Protein 8CI3 (pdb70)

Solvent-accessible surface area: 15047 Å² total; per-residue (Å²): 179,14,4,94,120,28,64,114,20,73,2,0,90,30,110,56,141,86,93,120,63,16,56,58,58,52,99,10,49,9,71,30,31,73,4,20,59,52,74,63,115,83,94,118,11,22,0,59,0,64,130,110,63,64,42,26,112,34,149,70,3,7,103,72,44,144,3,77,120,43,85,86,18,115,56,11,80,14,67,71,68,77,67,38,8,10,12,16,11,17,0,58,8,57,32,76,152,34,61,136,34,102,57,34,78,53,1,20,2,15,38,70,74,64,113,20,14,75,34,33,29,126,76,4,66,13,76,148,152,178,14,4,91,116,21,65,226,32,118,2,0,92,23,114,55,142,87,88,131,62,18,54,60,59,62,106,10,50,8,70,30,78,119,3,27,53,55,70,67,110,83,92,120,14,21,1,50,0,69,131,106,68,65,44,26,114,34,154,70,3,8,54,90,43,60,0,64,26,38,84,69,18,113,56,12,16,12,13,15,46,80,1,14,4,11,56,64,13,50,0,57,8,22,17,65,154,28,64,104,53,99,56,54,82,50,1,96,2,80,52,75,71,65,110,20,20,75,26,48,54,130,78,5,67,13,66,136,148

Secondary structure (DSSP, 8-state):
--B-PPPP-SSEEESSPPPS-B-TT-EEEEEEPTTEEESSTT--EEEEB-TTS-B------EEE-BPPP-PPPTTEEEE-TTSS-BTT-EEEEEE-TTEEEES-SEEEEEE-SSS-EEESS---EEEE-/--B--PPP-SSEEESSPPPS-B-TT-EEEEEEPTTEEESSTT---EEEB-TTSSB------EEE-BPPP-PPPTTEEEE-TTSS-BTT-EEEEEE-TTEEEES-SEEEEEE-SSS-EEESSPPPEEEE-

Organism: Bos taurus (NCBI:txid9913)

InterPro domains:
  IPR000436 Sushi/SCR/CCP domain [PF00084] (43-102)
  IPR000436 Sushi/SCR/CCP domain [PF00084] (107-166)
  IPR000436 Sushi/SCR/CCP domain [PF00084] (171-232)
  IPR000436 Sushi/SCR/CCP domain [PF00084] (237-292)
  IPR000436 Sushi/SCR/CCP domain [PS50923] (41-104)
  IPR000436 Sushi/SCR/CCP domain [PS50923] (105-168)
  IPR000436 Sushi/SCR/CCP domain [PS50923] (169-234)
  IPR000436 Sushi/SCR/CCP domain [PS50923] (235-294)
  IPR000436 Sushi/SCR/CCP domain [SM00032] (43-102)
  IPR000436 Sushi/SCR/CCP domain [SM00032] (107-166)
  IPR000436 Sushi/SCR/CCP domain [SM00032] (171-232)
  IPR000436 Sushi/SCR/CCP domain [SM00032] (237-292)
  IPR000436 Sushi/SCR/CCP domain [cd00033] (43-103)
  IPR000436 Sushi/SCR/CCP domain [cd00033] (107-167)
  IPR000436 Sushi/SCR/CCP domain [cd00033] (171-233)
  IPR000436 Sushi/SCR/CCP domain [cd00033] (240-293)
  IPR017341 Membrane cofactor protein CD46 [PIRSF037971] (9-360)
  IPR035976 Sushi/SCR/CCP superfamily [SSF57535] (43-116)
  IPR035976 Sushi/SCR/CCP superfamily [SSF57535] (106-180)
  IPR035976 Sushi/SCR/CCP superfamily [SSF57535] (169-233)

Nearest PDB structures (foldseek):
  8ci3-assembly1_B  TM=1.005E+00  e=1.476E-23  Bos taurus
  8cjv-assembly1_A  TM=9.986E-01  e=6.284E-21  Bos taurus
  8cjv-assembly2_B  TM=9.914E-01  e=7.330E-21  Bos taurus
  3o8e-assembly1_B  TM=8.936E-01  e=9.567E-11  Homo sapiens
  3l89-assembly2_P  TM=7.159E-01  e=9.509E-12  Homo sapiens

Foldseek 3Di:
DAEADDDDDDFKDFPDDDDGGDHAFDKTWIDGDFQKAFPDPPDTFMWGTHPVRDIDDTDDGIGGDFEDDDAAAVQWGKAQPVPGRTAAGKIAIDGHPQWDWAFDGIWHFGRDDSPDTYIRTDGTHTHGD/DAEADDDDDDFKDFPDDDDGGDHAADKTWIDGDQQKDFPDPPDTFIWGGHPVRDIDDTDDTIDGDFEDDDAQAVQWGKAQPVPGRTAFGKIAIDGHPQWDWAFDGMWHFHRDDSPDTYTPTDGTHIHGD

B-factor: mean 79.12, std 35.64, range [36.41, 194.56]

Sequence (258 aa):
TGCDDPPRFVSMKPQGTLKPSYSPGEQIVYECRLGFQPVTPGQVLALVCQDNNTWSSLQEGCKKRRCPTLADPTNGQVILVNGSTAFGSEVHYVCNNGYYLLGTNISYCEVSSGTGVNWSDNPPTCEKITGCDDPPRFVSMKPQGTLKPSYSPGEQIVYECRLGFQPVTPGQVLALVCQDNNTWSSLQEGCKKRRCPTLADPTNGQVILVNGSTAFGSEVHYVCNNGYYLLGTNISYCEVSSGTGVNWSDNPPTCEKI

Structure (mmCIF, N/CA/C/O backbone):
data_8CI3
#
_entry.id   8CI3
#
_cell.length_a   91.090
_cell.length_b   91.090
_cell.length_c   121.123
_cell.angle_alpha   90.000
_cell.angle_beta   90.000
_cell.angle_gamma   90.000
#
_symmetry.space_group_name_H-M   'P 41 21 2'
#
loop_
_entity.id
_entity.type
_entity.pdbx_description
1 polymer 'Membrane cofactor protein'
2 branched 2-acetamido-2-deoxy-beta-D-glucopyranose-(1-4)-2-acetamido-2-deoxy-beta-D-glucopyranose
3 branched beta-D-mannopyranose-(1-4)-2-acetamido-2-deoxy-beta-D-glucopyranose-(1-4)-2-acetamido-2-deoxy-beta-D-glucopyranose
4 non-polymer 'CHLORIDE ION'
5 non-polymer 2-acetamido-2-deoxy-beta-D-glucopyranose
6 water water
#
loop_
_atom_site.group_PDB
_atom_site.id
_atom_site.type_symbol
_atom_site.label_atom_id
_atom_site.label_alt_id
_atom_site.label_comp_id
_atom_site.label_asym_id
_atom_site.label_entity_id
_atom_site.label_seq_id
_atom_site.pdbx_PDB_ins_code
_atom_site.Cartn_x
_atom_site.Cartn_y
_atom_site.Cartn_z
_atom_site.occupancy
_atom_site.B_iso_or_equiv
_atom_site.auth_seq_id
_atom_site.auth_comp_id
_atom_site.auth_asym_id
_atom_site.auth_atom_id
_atom_site.pdbx_PDB_model_num
ATOM 1 N N . THR A 1 2 ? 82.13434 18.08562 -9.99066 1.000 102.21126 41 THR A N 1
ATOM 2 C CA . THR A 1 2 ? 81.29302 17.05879 -10.59888 1.000 103.34960 41 THR A CA 1
ATOM 3 C C . THR A 1 2 ? 79.91514 16.92951 -9.90113 1.000 99.87802 41 THR A C 1
ATOM 4 O O . THR A 1 2 ? 78.89462 16.83773 -10.58881 1.000 96.89537 41 THR A O 1
ATOM 8 N N . GLY A 1 3 ? 79.87549 16.92064 -8.56847 1.000 101.49718 42 GLY A N 1
ATOM 9 C CA . GLY A 1 3 ? 78.61584 17.00733 -7.83520 1.000 97.74398 42 GLY A CA 1
ATOM 10 C C . GLY A 1 3 ? 78.11520 15.70185 -7.23095 1.000 102.17567 42 GLY A C 1
ATOM 11 O O . GLY A 1 3 ? 78.86042 14.74308 -7.01064 1.000 105.01593 42 GLY A O 1
ATOM 12 N N . CYS A 1 4 ? 76.80477 15.69026 -6.93371 1.000 101.88522 43 CYS A N 1
ATOM 13 C CA . CYS A 1 4 ? 76.08741 14.55622 -6.34623 1.000 103.65220 43 CYS A CA 1
ATOM 14 C C . CYS A 1 4 ? 75.03836 14.03841 -7.32228 1.000 109.88751 43 CYS A C 1
ATOM 15 O O . CYS A 1 4 ? 74.32298 14.82556 -7.95220 1.000 103.74054 43 CYS A O 1
ATOM 18 N N . ASP A 1 5 ? 74.90931 12.70910 -7.40604 1.000 136.32116 44 ASP A N 1
ATOM 19 C CA . ASP A 1 5 ? 74.04885 12.09015 -8.40342 1.000 139.85839 44 ASP A CA 1
ATOM 20 C C . ASP A 1 5 ? 72.75599 11.64136 -7.74750 1.000 135.91785 44 ASP A C 1
ATOM 21 O O . ASP A 1 5 ? 71.80078 12.43640 -7.65316 1.000 135.13844 44 ASP A O 1
ATOM 26 N N . ASP A 1 6 ? 72.64881 10.40587 -7.29687 1.000 121.67795 45 ASP A N 1
ATOM 27 C CA . ASP A 1 6 ? 71.31224 9.95041 -6.93461 1.000 117.33457 45 ASP A CA 1
ATOM 28 C C . ASP A 1 6 ? 71.08270 10.07072 -5.43875 1.000 108.57528 45 ASP A C 1
ATOM 29 O O . ASP A 1 6 ? 71.88189 9.55075 -4.64601 1.000 104.33433 45 ASP A O 1
ATOM 34 N N . PRO A 1 7 ? 69.99793 10.71929 -5.02643 1.000 102.66970 46 PRO A N 1
ATOM 35 C CA . PRO A 1 7 ? 69.70923 10.86642 -3.59768 1.000 95.10651 46 PRO A CA 1
ATOM 36 C C . PRO A 1 7 ? 69.21984 9.55658 -3.00943 1.000 89.59700 46 PRO A C 1
ATOM 37 O O . PRO A 1 7 ? 68.49999 8.79469 -3.67616 1.000 86.33441 46 PRO A O 1
ATOM 41 N N . PRO A 1 8 ? 69.57609 9.26096 -1.75826 1.000 89.09701 47 PRO A N 1
ATOM 42 C CA . PRO A 1 8 ? 69.07385 8.03289 -1.13076 1.000 85.25728 47 PRO A CA 1
ATOM 43 C C . PRO A 1 8 ? 67.56501 8.07759 -0.97119 1.000 82.59148 47 PRO A C 1
ATOM 44 O O . PRO A 1 8 ? 66.96057 9.14414 -0.83794 1.000 78.89277 47 PRO A O 1
ATOM 48 N N . ARG A 1 9 ? 66.96387 6.89152 -1.01733 1.000 79.90874 48 ARG A N 1
ATOM 49 C CA . ARG A 1 9 ? 65.54775 6.70425 -0.76761 1.000 79.00775 48 ARG A CA 1
ATOM 50 C C . ARG A 1 9 ? 65.32905 6.51292 0.73020 1.000 78.38335 48 ARG A C 1
ATOM 51 O O . ARG A 1 9 ? 66.14003 5.88137 1.41755 1.000 76.70253 48 ARG A O 1
ATOM 59 N N . PHE A 1 10 ? 64.24285 7.07265 1.24264 1.000 75.94636 49 PHE A N 1
ATOM 60 C CA . PHE A 1 10 ? 64.00155 7.02449 2.67289 1.000 70.55891 49 PHE A CA 1
ATOM 61 C C . PHE A 1 10 ? 62.76463 6.19734 2.97587 1.000 69.39361 49 PHE A C 1
ATOM 62 O O . PHE A 1 10 ? 61.92491 5.94028 2.10553 1.000 68.46435 49 PHE A O 1
ATOM 70 N N . VAL A 1 11 ? 62.68640 5.75459 4.23351 1.000 67.50962 50 VAL A N 1
ATOM 71 C CA . VAL A 1 11 ? 61.55281 4.94828 4.67297 1.000 66.04467 50 VAL A CA 1
ATOM 72 C C . VAL A 1 11 ? 60.28906 5.80742 4.76328 1.000 64.98664 50 VAL A C 1
ATOM 73 O O . VAL A 1 11 ? 59.23289 5.44490 4.23175 1.000 61.38551 50 VAL A O 1
ATOM 77 N N . SER A 1 12 ? 60.39295 6.98806 5.37924 1.000 63.28092 51 SER A N 1
ATOM 78 C CA . SER A 1 12 ? 59.22528 7.75211 5.79529 1.000 59.20186 51 SER A CA 1
ATOM 79 C C . SER A 1 12 ? 59.03760 9.06999 5.06037 1.000 60.81265 51 SER A C 1
ATOM 80 O O . SER A 1 12 ? 58.04408 9.76212 5.32406 1.000 58.42366 51 SER A O 1
ATOM 83 N N . MET A 1 13 ? 59.96991 9.45350 4.18783 1.000 60.11987 52 MET A N 1
ATOM 84 C CA . MET A 1 13 ? 59.95453 10.73924 3.51720 1.000 60.62888 52 MET A CA 1
ATOM 85 C C . MET A 1 13 ? 60.09775 10.51758 2.01542 1.000 62.06174 52 MET A C 1
ATOM 86 O O . MET A 1 13 ? 60.51245 9.44479 1.57727 1.000 65.32580 52 MET A O 1
ATOM 91 N N . LYS A 1 14 ? 59.78597 11.55173 1.23693 1.000 62.75859 53 LYS A N 1
ATOM 92 C CA . LYS A 1 14 ? 60.03673 11.61124 -0.20087 1.000 65.90568 53 LYS A CA 1
ATOM 93 C C . LYS A 1 14 ? 60.43523 13.02950 -0.58173 1.000 62.88960 53 LYS A C 1
ATOM 94 O O . LYS A 1 14 ? 60.12215 13.98249 0.13955 1.000 63.67737 53 LYS A O 1
ATOM 100 N N . PRO A 1 15 ? 61.11978 13.20574 -1.71552 1.000 70.64677 54 PRO A N 1
ATOM 101 C CA . PRO A 1 15 ? 61.42678 14.56738 -2.17615 1.000 68.10775 54 PRO A CA 1
ATOM 102 C C . PRO A 1 15 ? 60.15896 15.36992 -2.42439 1.000 68.83814 54 PRO A C 1
ATOM 103 O O . PRO A 1 15 ? 59.17713 14.86931 -2.97713 1.000 68.32159 54 PRO A O 1
ATOM 107 N N . GLN A 1 16 ? 60.18352 16.62350 -1.97512 1.000 72.39994 55 GLN A N 1
ATOM 108 C CA . GLN A 1 16 ? 58.98861 17.45530 -2.03132 1.000 74.13209 55 GLN A CA 1
ATOM 109 C C . GLN A 1 16 ? 58.60431 17.78556 -3.46856 1.000 79.81880 55 GLN A C 1
ATOM 110 O O . GLN A 1 16 ? 57.42257 17.72780 -3.82689 1.000 84.10002 55 GLN A O 1
ATOM 116 N N . GLY A 1 17 ? 59.58341 18.12676 -4.30816 1.000 79.75612 56 GLY A N 1
ATOM 117 C CA . GLY A 1 17 ? 59.35471 18.38802 -5.70447 1.000 80.67725 56 GLY A CA 1
ATOM 118 C C . GLY A 1 17 ? 59.89664 17.29041 -6.59479 1.000 81.28105 56 GLY A C 1
ATOM 119 O O . GLY A 1 17 ? 60.08810 16.14048 -6.17768 1.000 82.14052 56 GLY A O 1
ATOM 120 N N . THR A 1 18 ? 60.15506 17.64801 -7.84363 1.000 85.76585 57 THR A N 1
ATOM 121 C CA . THR A 1 18 ? 60.64381 16.67710 -8.80817 1.000 84.51095 57 THR A CA 1
ATOM 122 C C . THR A 1 18 ? 62.16407 16.73585 -8.86894 1.000 81.40005 57 THR A C 1
ATOM 123 O O . THR A 1 18 ? 62.76069 17.81764 -8.83072 1.000 79.47898 57 THR A O 1
ATOM 127 N N . LEU A 1 19 ? 62.78573 15.56017 -8.93884 1.000 80.01378 58 LEU A N 1
ATOM 128 C CA . LEU A 1 19 ? 64.23844 15.46634 -8.90998 1.000 80.94204 58 LEU A CA 1
ATOM 129 C C . LEU A 1 19 ? 64.83325 15.70011 -10.29500 1.000 86.37601 58 LEU A C 1
ATOM 130 O O . LEU A 1 19 ? 64.27251 15.28553 -11.31253 1.000 90.56628 58 LEU A O 1
ATOM 135 N N . LYS A 1 20 ? 65.97097 16.36336 -10.33186 1.000 83.65745 59 LYS A N 1
ATOM 136 C CA . LYS A 1 20 ? 66.72113 16.53030 -11.55758 1.000 86.29096 59 LYS A CA 1
ATOM 137 C C . LYS A 1 20 ? 67.87272 15.52838 -11.59933 1.000 90.49399 59 LYS A C 1
ATOM 138 O O . LYS A 1 20 ? 68.17704 14.87838 -10.59193 1.000 85.71340 59 LYS A O 1
ATOM 144 N N . PRO A 1 21 ? 68.51142 15.33795 -12.76881 1.000 92.78119 60 PRO A N 1
ATOM 145 C CA . PRO A 1 21 ? 69.48342 14.22986 -12.88236 1.000 93.58492 60 PRO A CA 1
ATOM 146 C C . PRO A 1 21 ? 70.70253 14.41130 -11.99933 1.000 95.57900 60 PRO A C 1
ATOM 147 O O . PRO A 1 21 ? 71.10016 13.48419 -11.28170 1.000 99.21433 60 PRO A O 1
ATOM 151 N N . SER A 1 22 ? 71.31234 15.59118 -12.03914 1.000 94.31776 61 SER A N 1
ATOM 152 C CA . SER A 1 22 ? 72.51932 15.87223 -11.28459 1.000 94.08801 61 SER A CA 1
ATOM 153 C C . SER A 1 22 ? 72.26590 17.03401 -10.33605 1.000 87.02700 61 SER A C 1
ATOM 154 O O . SER A 1 22 ? 71.37639 17.86235 -10.56015 1.000 81.27674 61 SER A O 1
ATOM 157 N N . TYR A 1 23 ? 73.05120 17.07476 -9.26868 1.000 90.88694 62 TYR A N 1
ATOM 158 C CA . TYR A 1 23 ? 73.05884 18.18489 -8.33408 1.000 87.76927 62 TYR A CA 1
ATOM 159 C C . TYR A 1 23 ? 74.49581 18.63330 -8.13709 1.000 87.24268 62 TYR A C 1
ATOM 160 O O . TYR A 1 23 ? 75.41894 17.81809 -8.16757 1.000 91.51928 62 TYR A O 1
ATOM 169 N N . SER A 1 24 ? 74.68485 19.93156 -7.95903 1.000 81.19986 63 SER A N 1
ATOM 170 C CA . SER A 1 24 ? 76.00643 20.48392 -7.70502 1.000 83.59680 63 SER A CA 1
ATOM 171 C C . SER A 1 24 ? 76.16555 20.84852 -6.22847 1.000 80.65304 63 SER A C 1
ATOM 172 O O . SER A 1 24 ? 75.17520 20.97448 -5.49757 1.000 77.45278 63 SER A O 1
ATOM 175 N N . PRO A 1 25 ? 77.40375 20.99727 -5.75243 1.000 80.90048 64 PRO A N 1
ATOM 176 C CA . PRO A 1 25 ? 77.62516 21.39630 -4.35442 1.000 81.69985 64 PRO A CA 1
ATOM 177 C C . PRO A 1 25 ? 76.82687 22.63094 -3.95797 1.000 78.21325 64 PRO A C 1
ATOM 178 O O . PRO A 1 25 ? 76.81208 23.64254 -4.66100 1.000 77.48368 64 PRO A O 1
ATOM 182 N N . GLY A 1 26 ? 76.15253 22.53739 -2.81424 1.000 77.09042 65 GLY A N 1
ATOM 183 C CA . GLY A 1 26 ? 75.36664 23.62158 -2.28234 1.000 75.01283 65 GLY A CA 1
ATOM 184 C C . GLY A 1 26 ? 73.88662 23.50405 -2.55641 1.000 77.62443 65 GLY A C 1
ATOM 185 O O . GLY A 1 26 ? 73.09165 24.20216 -1.91902 1.000 77.52170 65 GLY A O 1
ATOM 186 N N . GLU A 1 27 ? 73.49876 22.65266 -3.49496 1.000 77.59474 66 GLU A N 1
ATOM 187 C CA . GLU A 1 27 ? 72.09095 22.45779 -3.77218 1.000 76.84245 66 GLU A CA 1
ATOM 188 C C . GLU A 1 27 ? 71.49987 21.50119 -2.75552 1.000 76.55936 66 GLU A C 1
ATOM 189 O O . GLU A 1 27 ? 72.18760 20.63082 -2.21210 1.000 78.18715 66 GLU A O 1
ATOM 195 N N . GLN A 1 28 ? 70.21397 21.66950 -2.49583 1.000 74.78932 67 GLN A N 1
ATOM 196 C CA . GLN A 1 28 ? 69.55704 20.87957 -1.47799 1.000 78.29303 67 GLN A CA 1
ATOM 197 C C . GLN A 1 28 ? 68.25646 20.32003 -2.02520 1.000 77.16481 67 GLN A C 1
ATOM 198 O O . GLN A 1 28 ? 67.62446 20.90175 -2.91228 1.000 77.83345 67 GLN A O 1
ATOM 204 N N . ILE A 1 29 ? 67.89234 19.15914 -1.50001 1.000 77.36936 68 ILE A N 1
ATOM 205 C CA . ILE A 1 29 ? 66.61412 18.52255 -1.76660 1.000 75.03718 68 ILE A CA 1
ATOM 206 C C . ILE A 1 29 ? 65.81303 18.56279 -0.47742 1.000 72.65899 68 ILE A C 1
ATOM 207 O O . ILE A 1 29 ? 66.25601 18.04333 0.55256 1.000 73.72748 68 ILE A O 1
ATOM 212 N N . VAL A 1 30 ? 64.64618 19.17811 -0.52603 1.000 73.36532 69 VAL A N 1
ATOM 213 C CA . VAL A 1 30 ? 63.74978 19.21411 0.61926 1.000 72.19177 69 VAL A CA 1
ATOM 214 C C . VAL A 1 30 ? 62.83498 18.00101 0.56213 1.000 70.58268 69 VAL A C 1
ATOM 215 O O . VAL A 1 30 ? 62.24276 17.69911 -0.47931 1.000 66.06202 69 VAL A O 1
ATOM 219 N N . TYR A 1 31 ? 62.71555 17.31271 1.68753 1.000 70.06342 70 TYR A N 1
ATOM 220 C CA . TYR A 1 31 ? 61.90200 16.12435 1.83483 1.000 64.39570 70 TYR A CA 1
ATOM 221 C C . TYR A 1 31 ? 60.64251 16.46458 2.61268 1.000 66.58433 70 TYR A C 1
ATOM 222 O O . TYR A 1 31 ? 60.55654 17.48664 3.29644 1.000 69.12337 70 TYR A O 1
ATOM 231 N N . GLU A 1 32 ? 59.66035 15.58679 2.49143 1.000 61.20824 71 GLU A N 1
ATOM 232 C CA . GLU A 1 32 ? 58.40172 15.74904 3.18842 1.000 61.15061 71 GLU A CA 1
ATOM 233 C C . GLU A 1 32 ? 57.88292 14.36047 3.50880 1.000 61.38518 71 GLU A C 1
ATOM 234 O O . GLU A 1 32 ? 58.27456 13.37912 2.87265 1.000 63.99234 71 GLU A O 1
ATOM 240 N N . CYS A 1 33 ? 56.97608 14.28415 4.47739 1.000 53.43681 72 CYS A N 1
ATOM 241 C CA . CYS A 1 33 ? 56.45243 12.98730 4.87438 1.000 54.46858 72 CYS A CA 1
ATOM 242 C C . CYS A 1 33 ? 55.72538 12.33642 3.71017 1.000 57.76494 72 CYS A C 1
ATOM 243 O O . CYS A 1 33 ? 55.05690 13.00569 2.91632 1.000 58.73071 72 CYS A O 1
ATOM 246 N N . ARG A 1 34 ? 55.90389 11.02598 3.58620 1.000 55.35640 73 ARG A N 1
ATOM 247 C CA . ARG A 1 34 ? 55.07856 10.26006 2.67942 1.000 52.42169 73 ARG A CA 1
ATOM 248 C C . ARG A 1 34 ? 53.63292 10.30356 3.14445 1.000 52.24202 73 ARG A C 1
ATOM 249 O O . ARG A 1 34 ? 53.32931 10.55985 4.31785 1.000 54.40812 73 ARG A O 1
ATOM 257 N N . LEU A 1 35 ? 52.74165 10.04365 2.20291 1.000 51.14373 74 LEU A N 1
ATOM 258 C CA . LEU A 1 35 ? 51.35683 9.73669 2.51288 1.000 50.35104 74 LEU A CA 1
ATOM 259 C C . LEU A 1 35 ? 51.29363 8.69637 3.61649 1.000 53.36617 74 LEU A C 1
ATOM 260 O O . LEU A 1 35 ? 51.98107 7.66719 3.56182 1.000 55.71868 74 LEU A O 1
ATOM 265 N N . GLY A 1 36 ? 50.47330 8.97114 4.63087 1.000 51.08659 75 GLY A N 1
ATOM 266 C CA . GLY A 1 36 ? 50.31623 8.04159 5.70762 1.000 49.96018 75 GLY A CA 1
ATOM 267 C C . GLY A 1 36 ? 51.33329 8.16267 6.82454 1.000 49.89931 75 GLY A C 1
ATOM 268 O O . GLY A 1 36 ? 51.25785 7.38204 7.78002 1.000 49.93030 75 GLY A O 1
ATOM 269 N N . PHE A 1 37 ? 52.27493 9.10012 6.72755 1.000 50.44318 76 PHE A N 1
ATOM 270 C CA . PHE A 1 37 ? 53.28145 9.36611 7.74369 1.000 51.16120 76 PHE A CA 1
ATOM 271 C C . PHE A 1 37 ? 53.13265 10.79757 8.24767 1.000 52.37314 76 PHE A C 1
ATOM 272 O O . PHE A 1 37 ? 52.59042 11.65284 7.55090 1.000 51.43925 76 PHE A O 1
ATOM 280 N N . GLN A 1 38 ? 53.63879 11.06154 9.45231 1.000 51.77609 77 GLN A N 1
ATOM 281 C CA . GLN A 1 38 ? 53.59509 12.38139 10.06543 1.000 54.36142 77 GLN A CA 1
ATOM 282 C C . GLN A 1 38 ? 54.97177 12.76410 10.58265 1.000 54.65316 77 GLN A C 1
ATOM 283 O O . GLN A 1 38 ? 55.79756 11.88992 10.87128 1.000 54.41313 77 GLN A O 1
ATOM 289 N N . PRO A 1 39 ? 55.23649 14.06626 10.75243 1.000 55.99158 78 PRO A N 1
ATOM 290 C CA . PRO A 1 39 ? 56.54190 14.50166 11.28836 1.000 60.91735 78 PRO A CA 1
ATOM 291 C C . PRO A 1 39 ? 56.79868 13.99715 12.70382 1.000 63.45393 78 PRO A C 1
ATOM 292 O O . PRO A 1 39 ? 55.90212 13.97537 13.55308 1.000 63.89737 78 PRO A O 1
ATOM 296 N N . VAL A 1 40 ? 58.04045 13.55719 12.93320 1.000 64.37599 79 VAL A N 1
ATOM 297 C CA . VAL A 1 40 ? 58.49416 13.17746 14.26870 1.000 66.48263 79 VAL A CA 1
ATOM 298 C C . VAL A 1 40 ? 58.53263 14.39673 15.18637 1.000 72.66256 79 VAL A C 1
ATOM 299 O O . VAL A 1 40 ? 58.16287 14.32366 16.36142 1.000 77.19169 79 VAL A O 1
ATOM 303 N N . THR A 1 41 ? 58.98225 15.53307 14.66906 1.000 73.80368 80 THR A N 1
ATOM 304 C CA . THR A 1 41 ? 58.92328 16.80015 15.39049 1.000 77.38683 80 THR A CA 1
ATOM 305 C C . THR A 1 41 ? 58.37134 17.85914 14.44866 1.000 77.80375 80 THR A C 1
ATOM 306 O O . THR A 1 41 ? 59.10502 18.34192 13.57039 1.000 79.15462 80 THR A O 1
ATOM 310 N N . PRO A 1 42 ? 57.10162 18.25237 14.59905 1.000 81.62711 81 PRO A N 1
ATOM 311 C CA . PRO A 1 42 ? 56.48540 19.17704 13.62989 1.000 81.66249 81 PRO A CA 1
ATOM 312 C C . PRO A 1 42 ? 57.29669 20.45987 13.44946 1.000 82.54584 81 PRO A C 1
ATOM 313 O O . PRO A 1 42 ? 58.01782 20.89586 14.35193 1.000 89.12867 81 PRO A O 1
ATOM 317 N N . GLY A 1 43 ? 57.19670 21.04345 12.25057 1.000 84.84012 82 GLY A N 1
ATOM 318 C CA . GLY A 1 43 ? 57.97300 22.21391 11.85823 1.000 84.49041 82 GLY A CA 1
ATOM 319 C C . GLY A 1 43 ? 59.40162 21.94586 11.40682 1.000 83.77653 82 GLY A C 1
ATOM 320 O O . GLY A 1 43 ? 59.95417 22.75633 10.66497 1.000 86.71059 82 GLY A O 1
ATOM 321 N N . GLN A 1 44 ? 60.01596 20.84128 11.84944 1.000 85.89460 83 GLN A N 1
ATOM 322 C CA . GLN A 1 44 ? 61.39589 20.53065 11.48634 1.000 81.64963 83 GLN A CA 1
ATOM 323 C C . GLN A 1 44 ? 61.55795 20.41732 9.97131 1.000 89.08949 83 GLN A C 1
ATOM 324 O O . GLN A 1 44 ? 60.83625 19.66082 9.30913 1.000 85.23644 83 GLN A O 1
ATOM 330 N N . VAL A 1 45 ? 62.51559 21.16876 9.42217 1.000 88.98818 84 VAL A N 1
ATOM 331 C CA . VAL A 1 45 ? 62.76762 21.15228 7.98349 1.000 82.81923 84 VAL A CA 1
ATOM 332 C C . VAL A 1 45 ? 63.71895 20.00497 7.65237 1.000 81.03166 84 VAL A C 1
ATOM 333 O O . VAL A 1 45 ? 64.81149 19.88909 8.22401 1.000 79.90812 84 VAL A O 1
ATOM 337 N N . LEU A 1 46 ? 63.28922 19.13368 6.74703 1.000 80.02856 85 LEU A N 1
ATOM 338 C CA . LEU A 1 46 ? 64.02528 17.92989 6.38951 1.000 78.49135 85 LEU A CA 1
ATOM 339 C C . LEU A 1 46 ? 64.64498 18.14752 5.01895 1.000 74.81063 85 LEU A C 1
ATOM 340 O O . LEU A 1 46 ? 63.92166 18.35048 4.04492 1.000 74.71351 85 LEU A O 1
ATOM 345 N N . ALA A 1 47 ? 65.97327 18.10718 4.93853 1.000 77.80981 86 ALA A N 1
ATOM 346 C CA . ALA A 1 47 ? 66.63913 18.39122 3.67635 1.000 72.87269 86 ALA A CA 1
ATOM 347 C C . ALA A 1 47 ? 67.97068 17.65496 3.60002 1.000 76.31843 86 ALA A C 1
ATOM 348 O O . ALA A 1 47 ? 68.63592 17.42197 4.61599 1.000 76.89884 86 ALA A O 1
ATOM 350 N N . LEU A 1 48 ? 68.32372 17.25596 2.38105 1.000 74.27993 87 LEU A N 1
ATOM 351 C CA . LEU A 1 48 ? 69.66892 16.82715 2.02950 1.000 75.72290 87 LEU A CA 1
ATOM 352 C C . LEU A 1 48 ? 70.39679 17.98388 1.36378 1.000 82.38995 87 LEU A C 1
ATOM 353 O O . LEU A 1 48 ? 69.79871 18.75155 0.60552 1.000 80.43950 87 LEU A O 1
ATOM 358 N N . VAL A 1 49 ? 71.69242 18.09591 1.62045 1.000 80.22180 88 VAL A N 1
ATOM 359 C CA . VAL A 1 49 ? 72.51685 19.10760 0.97616 1.000 81.05115 88 VAL A CA 1
ATOM 360 C C . VAL A 1 49 ? 73.63026 18.39945 0.22243 1.000 83.43257 88 VAL A C 1
ATOM 361 O O . VAL A 1 49 ? 74.27633 17.49670 0.76970 1.000 85.93933 88 VAL A O 1
ATOM 365 N N . CYS A 1 50 ? 73.84288 18.79471 -1.03574 1.000 82.78373 89 CYS A N 1
ATOM 366 C CA . CYS A 1 50 ? 74.98637 18.29979 -1.79036 1.000 83.94878 89 CYS A CA 1
ATOM 367 C C . CYS A 1 50 ? 76.21434 19.07077 -1.33819 1.000 85.61694 89 CYS A C 1
ATOM 368 O O . CYS A 1 50 ? 76.27363 20.29655 -1.48034 1.000 84.15630 89 CYS A O 1
ATOM 371 N N . GLN A 1 51 ? 77.18185 18.36076 -0.77978 1.000 88.54328 90 GLN A N 1
ATOM 372 C CA . GLN A 1 51 ? 78.26819 18.99734 -0.05923 1.000 92.47877 90 GLN A CA 1
ATOM 373 C C . GLN A 1 51 ? 79.49327 19.17618 -0.94820 1.000 96.74927 90 GLN A C 1
ATOM 374 O O . GLN A 1 51 ? 79.57034 18.67342 -2.07388 1.000 97.64106 90 GLN A O 1
ATOM 380 N N . ASP A 1 52 ? 80.46366 19.92083 -0.41689 1.000 96.25756 91 ASP A N 1
ATOM 381 C CA . ASP A 1 52 ? 81.67122 20.20558 -1.17962 1.000 96.95412 91 ASP A CA 1
ATOM 382 C C . ASP A 1 52 ? 82.47587 18.93742 -1.43515 1.000 101.87983 91 ASP A C 1
ATOM 383 O O . ASP A 1 52 ? 83.07531 18.78958 -2.50552 1.000 104.68984 91 ASP A O 1
ATOM 388 N N . ASN A 1 53 ? 82.49135 17.99401 -0.47328 1.000 103.85106 92 ASN A N 1
ATOM 389 C CA . ASN A 1 53 ? 83.18194 16.73295 -0.76868 1.000 106.20832 92 ASN A CA 1
ATOM 390 C C . ASN A 1 53 ? 82.39119 15.83704 -1.74051 1.000 106.76252 92 ASN A C 1
ATOM 391 O O . ASN A 1 53 ? 82.73811 14.65920 -1.89471 1.000 108.04518 92 ASN A O 1
ATOM 396 N N . ASN A 1 54 ? 81.35823 16.39497 -2.37677 1.000 111.63920 93 ASN A N 1
ATOM 397 C CA . ASN A 1 54 ? 80.54234 15.73365 -3.39114 1.000 111.56399 93 ASN A CA 1
ATOM 398 C C . ASN A 1 54 ? 79.73244 14.56277 -2.84339 1.000 111.15873 93 ASN A C 1
ATOM 399 O O . ASN A 1 54 ? 79.27240 13.71354 -3.61488 1.000 109.61189 93 ASN A O 1
ATOM 404 N N . THR A 1 55 ? 79.54271 14.49497 -1.53101 1.000 102.79034 94 THR A N 1
ATOM 405 C CA . THR A 1 55 ? 78.64996 13.52644 -0.91655 1.000 97.86162 94 THR A CA 1
ATOM 406 C C . THR A 1 55 ? 77.30103 14.17951 -0.64217 1.000 93.73016 94 THR A C 1
ATOM 407 O O . THR A 1 55 ? 77.16992 15.40612 -0.61896 1.000 93.05103 94 THR A O 1
ATOM 411 N N . TRP A 1 56 ? 76.29133 13.33868 -0.43778 1.000 91.52484 95 TRP A N 1
ATOM 412 C CA . TRP A 1 56 ? 75.04175 13.79549 0.15366 1.000 85.67602 95 TRP A CA 1
ATOM 413 C C . TRP A 1 56 ? 75.18876 13.84984 1.66958 1.000 88.08278 95 TRP A C 1
ATOM 414 O O . TRP A 1 56 ? 75.77782 12.95517 2.28422 1.000 86.12290 95 TRP A O 1
ATOM 425 N N . SER A 1 57 ? 74.65833 14.90624 2.27609 1.000 83.49041 96 SER A N 1
ATOM 426 C CA . SER A 1 57 ? 74.73499 15.01854 3.72022 1.000 81.54095 96 SER A CA 1
ATOM 427 C C . SER A 1 57 ? 73.85078 13.94668 4.36222 1.000 86.76884 96 SER A C 1
ATOM 428 O O . SER A 1 57 ? 73.15680 13.18072 3.68642 1.000 89.05321 96 SER A O 1
ATOM 431 N N . SER A 1 58 ? 73.90167 13.85679 5.68420 1.000 82.47187 97 SER A N 1
ATOM 432 C CA . SER A 1 58 ? 73.18525 12.81346 6.40566 1.000 88.00885 97 SER A CA 1
ATOM 433 C C . SER A 1 58 ? 71.85223 13.36325 6.88812 1.000 83.53581 97 SER A C 1
ATOM 434 O O . SER A 1 58 ? 71.80607 14.41388 7.53659 1.000 81.79182 97 SER A O 1
ATOM 437 N N . LEU A 1 59 ? 70.77235 12.66657 6.55504 1.000 82.10589 98 LEU A N 1
ATOM 438 C CA . LEU A 1 59 ? 69.43687 13.07686 6.95880 1.000 82.09266 98 LEU A CA 1
ATOM 439 C C . LEU A 1 59 ? 68.82628 11.96604 7.79071 1.000 85.30868 98 LEU A C 1
ATOM 440 O O . LEU A 1 59 ? 68.70170 10.83000 7.32165 1.000 84.64892 98 LEU A O 1
ATOM 445 N N . GLN A 1 60 ? 68.46596 12.29088 9.02370 1.000 86.02270 99 GLN A N 1
ATOM 446 C CA . GLN A 1 60 ? 67.73160 11.34843 9.84685 1.000 87.75946 99 GLN A CA 1
ATOM 447 C C . GLN A 1 60 ? 66.29931 11.23765 9.35013 1.000 85.30779 99 GLN A C 1
ATOM 448 O O . GLN A 1 60 ? 65.69669 12.22695 8.92572 1.000 83.65037 99 GLN A O 1
ATOM 454 N N . GLU A 1 61 ? 65.77252 10.01551 9.37702 1.000 83.59712 100 GLU A N 1
ATOM 455 C CA . GLU A 1 61 ? 64.36036 9.76496 9.11823 1.000 72.98143 100 GLU A CA 1
ATOM 456 C C . GLU A 1 61 ? 63.49551 10.72254 9.92510 1.000 72.67982 100 GLU A C 1
ATOM 457 O O . GLU A 1 61 ? 63.56253 10.74643 11.15693 1.000 71.46890 100 GLU A O 1
ATOM 463 N N . GLY A 1 62 ? 62.69856 11.53017 9.23547 1.000 68.35481 101 GLY A N 1
ATOM 464 C CA . GLY A 1 62 ? 62.01494 12.61948 9.89837 1.000 66.07176 101 GLY A CA 1
ATOM 465 C C . GLY A 1 62 ? 60.55124 12.40933 10.19867 1.000 63.93627 101 GLY A C 1
ATOM 466 O O . GLY A 1 62 ? 59.92087 13.30445 10.77723 1.000 65.29054 101 GLY A O 1
ATOM 467 N N . CYS A 1 63 ? 59.99628 11.25024 9.84161 1.000 61.15473 102 CYS A N 1
ATOM 468 C CA . CYS A 1 63 ? 58.56205 11.01879 9.88752 1.000 58.78907 102 CYS A CA 1
ATOM 469 C C . CYS A 1 63 ? 58.30995 9.60021 10.36750 1.000 54.37934 102 CYS A C 1
ATOM 470 O O . CYS A 1 63 ? 59.19742 8.74753 10.31948 1.000 57.20109 102 CYS A O 1
ATOM 473 N N . LYS A 1 64 ? 57.07315 9.35610 10.81142 1.000 51.05197 103 LYS A N 1
ATOM 474 C CA . LYS A 1 64 ? 56.66411 8.08340 11.39286 1.000 52.43789 103 LYS A CA 1
ATOM 475 C C . LYS A 1 64 ? 55.25529 7.72276 10.91734 1.000 50.54261 103 LYS A C 1
ATOM 476 O O . LYS A 1 64 ? 54.43016 8.59240 10.62689 1.000 51.59728 103 LYS A O 1
ATOM 482 N N . LYS A 1 65 ? 54.98720 6.42775 10.84081 1.000 46.26335 104 LYS A N 1
ATOM 483 C CA . LYS A 1 65 ? 53.71793 5.96236 10.30701 1.000 45.38325 104 LYS A CA 1
ATOM 484 C C . LYS A 1 65 ? 52.54843 6.42543 11.18704 1.000 50.80606 104 LYS A C 1
ATOM 485 O O . LYS A 1 65 ? 52.54592 6.22370 12.41303 1.000 52.66278 104 LYS A O 1
ATOM 491 N N . ARG A 1 66 ? 51.56934 7.08800 10.56568 1.000 45.26093 105 ARG A N 1
ATOM 492 C CA . ARG A 1 66 ? 50.37280 7.49980 11.28048 1.000 44.02954 105 ARG A CA 1
ATOM 493 C C . ARG A 1 66 ? 49.56871 6.29313 11.76154 1.000 45.21361 105 ARG A C 1
ATOM 494 O O . ARG A 1 66 ? 49.73635 5.16239 11.28734 1.000 41.99629 105 ARG A O 1
ATOM 502 N N . ARG A 1 67 ? 48.68774 6.55500 12.74308 1.000 48.31840 106 ARG A N 1
ATOM 503 C CA . ARG A 1 67 ? 47.74639 5.57697 13.26143 1.000 41.76344 106 ARG A CA 1
ATOM 504 C C . ARG A 1 67 ? 46.31678 6.04137 13.05643 1.000 44.30740 106 ARG A C 1
ATOM 505 O O . ARG A 1 67 ? 46.00154 7.21976 13.25082 1.000 42.44971 106 ARG A O 1
ATOM 513 N N . CYS A 1 68 ? 45.45899 5.09970 12.67255 1.000 41.89968 107 CYS A N 1
ATOM 514 C CA . CYS A 1 68 ?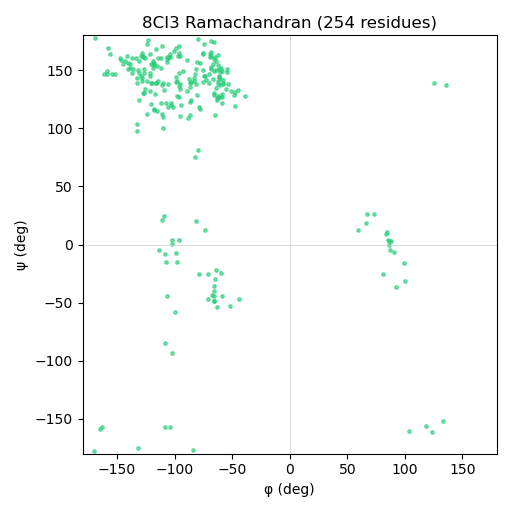 44.02683 5.29485 12.74645 1.000 44.30593 107 CYS A CA 1
ATOM 515 C C . CYS A 1 68 ? 43.52958 5.12113 14.18898 1.000 46.34942 107 CYS A C 1
ATOM 516 O O . CYS A 1 68 ? 44.18213 4.46354 15.01404 1.000 42.44400 107 CYS A O 1
ATOM 519 N N . PRO A 1 69 ? 42.37984 5.72789 14.51259 1.000 46.01272 108 PRO A N 1
ATOM 520 C CA . PRO A 1 69 ? 41.80980 5.59192 15.85423 1.000 46.02316 108 PRO A CA 1
ATOM 521 C C . PRO A 1 69 ? 41.54871 4.13890 16.19319 1.000 48.28027 108 PRO A C 1
ATOM 522 O O . PRO A 1 69 ? 41.26381 3.32181 15.31643 1.000 46.07828 108 PRO A O 1
ATOM 526 N N . THR A 1 70 ? 41.66036 3.82120 17.48888 1.000 43.84398 109 THR A N 1
ATOM 527 C CA . THR A 1 70 ? 41.31491 2.49095 17.94415 1.000 41.95321 109 THR A CA 1
ATOM 528 C C . THR A 1 70 ? 39.81386 2.29951 17.80161 1.000 45.26542 109 THR A C 1
ATOM 529 O O . THR A 1 70 ? 39.03975 3.24674 17.62209 1.000 47.29229 109 THR A O 1
ATOM 533 N N . LEU A 1 71 ? 39.41443 1.04935 17.83297 1.000 42.67098 110 LEU A N 1
ATOM 534 C CA . LEU A 1 71 ? 38.06596 0.66827 17.48187 1.000 44.17891 110 LEU A CA 1
ATOM 535 C C . LEU A 1 71 ? 37.56554 -0.25724 18.55683 1.000 44.86077 110 LEU A C 1
ATOM 536 O O . LEU A 1 71 ? 38.30349 -1.13264 19.00437 1.000 47.35880 110 LEU A O 1
ATOM 541 N N . ALA A 1 72 ? 36.30994 -0.07971 18.94022 1.000 46.59577 111 ALA A N 1
ATOM 542 C CA . ALA A 1 72 ? 35.67835 -0.92841 19.93547 1.000 48.01604 111 ALA A CA 1
ATOM 543 C C . ALA A 1 72 ? 35.02478 -2.11268 19.25546 1.000 49.81557 111 ALA A C 1
ATOM 544 O O . ALA A 1 72 ? 34.72680 -2.08723 18.06133 1.000 50.84759 111 ALA A O 1
ATOM 546 N N . ASP A 1 73 ? 34.80215 -3.14763 20.03519 1.000 52.55005 112 ASP A N 1
ATOM 547 C CA . ASP A 1 73 ? 33.97688 -4.24578 19.58801 1.000 53.52961 112 ASP A CA 1
ATOM 548 C C . ASP A 1 73 ? 32.55042 -3.75492 19.36718 1.000 54.28143 112 ASP A C 1
ATOM 549 O O . ASP A 1 73 ? 32.01744 -3.00707 20.18546 1.000 53.14159 112 ASP A O 1
ATOM 554 N N . PRO A 1 74 ? 31.91207 -4.12548 18.26621 1.000 53.72960 113 PRO A N 1
ATOM 555 C CA . PRO A 1 74 ? 30.47263 -3.87911 18.16209 1.000 54.26684 113 PRO A CA 1
ATOM 556 C C . PRO A 1 74 ? 29.74402 -4.73332 19.18400 1.000 56.66272 113 PRO A C 1
ATOM 557 O O . PRO A 1 74 ? 30.25440 -5.75624 19.65024 1.000 58.56661 113 PRO A O 1
ATOM 561 N N . THR A 1 75 ? 28.55293 -4.28111 19.57302 1.000 58.05617 114 THR A N 1
ATOM 562 C CA . THR A 1 75 ? 27.74584 -5.07892 20.49005 1.000 56.84020 114 THR A CA 1
ATOM 563 C C . THR A 1 75 ? 27.43182 -6.42889 19.86150 1.000 59.29224 114 THR A C 1
ATOM 564 O O . THR A 1 75 ? 26.97110 -6.49961 18.71911 1.000 62.99105 114 THR A O 1
ATOM 568 N N . ASN A 1 76 ? 27.74470 -7.49502 20.59909 1.000 60.05878 115 ASN A N 1
ATOM 569 C CA . ASN A 1 76 ? 27.50137 -8.88733 20.21591 1.000 58.62886 115 ASN A CA 1
ATOM 570 C C . ASN A 1 76 ? 28.45791 -9.36537 19.13485 1.000 63.28360 115 ASN A C 1
ATOM 571 O O . ASN A 1 76 ? 28.15637 -10.30543 18.38567 1.000 60.14945 115 ASN A O 1
ATOM 576 N N . GLY A 1 77 ? 29.62629 -8.74292 19.08683 1.000 60.73031 116 GLY A N 1
ATOM 577 C CA . GLY A 1 77 ? 30.64279 -9.14650 18.14305 1.000 59.71248 116 GLY A CA 1
ATOM 578 C C . GLY A 1 77 ? 31.98099 -8.56997 18.51176 1.000 56.43198 116 GLY A C 1
ATOM 579 O O . GLY A 1 77 ? 32.20928 -8.15978 19.64868 1.000 58.11784 116 GLY A O 1
ATOM 580 N N . GLN A 1 78 ? 32.86479 -8.50454 17.53225 1.000 54.94143 117 GLN A N 1
ATOM 581 C CA . GLN A 1 78 ? 34.25384 -8.25690 17.86982 1.000 56.09489 117 GLN A CA 1
ATOM 582 C C . GLN A 1 78 ? 34.99943 -7.71165 16.65700 1.000 54.85229 117 GLN A C 1
ATOM 583 O O . GLN A 1 78 ? 34.65933 -8.01226 15.50700 1.000 57.05155 117 GLN A O 1
ATOM 589 N N . VAL A 1 79 ? 36.00032 -6.87507 16.92598 1.000 55.84824 118 VAL A N 1
ATOM 590 C CA . VAL A 1 79 ? 36.90476 -6.38554 15.89952 1.000 55.64715 118 VAL A CA 1
ATOM 591 C C . VAL A 1 79 ? 38.26845 -7.01832 16.14282 1.000 56.72364 118 VAL A C 1
ATOM 592 O O . VAL A 1 79 ? 38.70621 -7.14447 17.29024 1.000 52.35680 118 VAL A O 1
ATOM 596 N N . ILE A 1 80 ? 38.92999 -7.43544 15.06165 1.000 51.33222 119 ILE A N 1
ATOM 597 C CA . ILE A 1 80 ? 40.19067 -8.15178 15.13929 1.000 48.37866 119 ILE A CA 1
ATOM 598 C C . ILE A 1 80 ? 41.25248 -7.31347 14.45415 1.000 50.23108 119 ILE A C 1
ATOM 599 O O . ILE A 1 80 ? 41.16562 -7.03092 13.25532 1.000 47.95563 119 ILE A O 1
ATOM 604 N N . LEU A 1 81 ? 42.23695 -6.88460 15.23225 1.000 49.14567 120 LEU A N 1
ATOM 605 C CA . LEU A 1 81 ? 43.37420 -6.14200 14.70963 1.000 47.96004 120 LEU A CA 1
ATOM 606 C C . LEU A 1 81 ? 44.36028 -7.15651 14.15018 1.000 47.23602 120 LEU A C 1
ATOM 607 O O . LEU A 1 81 ? 45.39024 -7.46829 14.75933 1.000 45.42718 120 LEU A O 1
ATOM 612 N N . VAL A 1 82 ? 44.01933 -7.69294 12.96916 1.000 42.77560 121 VAL A N 1
ATOM 613 C CA . VAL A 1 82 ? 44.80932 -8.77360 12.38748 1.000 45.53067 121 VAL A CA 1
ATOM 614 C C . VAL A 1 82 ? 46.25520 -8.37819 12.13267 1.000 44.30594 121 VAL A C 1
ATOM 615 O O . VAL A 1 82 ? 47.12814 -9.24306 12.11891 1.000 49.38528 121 VAL A O 1
ATOM 619 N N . ASN A 1 83 ? 46.55222 -7.10213 11.96927 1.000 41.97973 122 ASN A N 1
ATOM 620 C CA . ASN A 1 83 ? 47.93088 -6.71046 11.73250 1.000 45.93901 122 ASN A CA 1
ATOM 621 C C . ASN A 1 83 ? 48.66078 -6.26586 12.98446 1.000 43.31916 122 ASN A C 1
ATOM 622 O O . ASN A 1 83 ? 49.80586 -5.81356 12.87789 1.000 41.39627 122 ASN A O 1
ATOM 627 N N . GLY A 1 84 ? 48.02253 -6.34155 14.14948 1.000 45.93405 123 GLY A N 1
ATOM 628 C CA . GLY A 1 84 ? 48.66832 -5.99304 15.39476 1.000 47.06529 123 GLY A CA 1
ATOM 629 C C . GLY A 1 84 ? 48.60743 -4.53192 15.76090 1.000 46.60123 123 GLY A C 1
ATOM 630 O O . GLY A 1 84 ? 49.19141 -4.15681 16.77461 1.000 48.16287 123 GLY A O 1
ATOM 631 N N . SER A 1 85 ? 47.93694 -3.69275 14.97253 1.000 42.68030 124 SER A N 1
ATOM 632 C CA . SER A 1 85 ? 47.86457 -2.27074 15.29668 1.000 41.18525 124 SER A CA 1
ATOM 633 C C . SER A 1 85 ? 46.84389 -1.59445 14.38064 1.000 42.46698 124 SER A C 1
ATOM 634 O O . SER A 1 85 ? 46.15554 -2.24556 13.59183 1.000 45.32411 124 SER A O 1
ATOM 637 N N . THR A 1 86 ? 46.71718 -0.27754 14.53585 1.000 42.60495 125 THR A N 1
ATOM 638 C CA . THR A 1 86 ? 45.89527 0.55715 13.67230 1.000 41.08199 125 THR A CA 1
ATOM 639 C C . THR A 1 86 ? 46.75101 1.47940 12.81541 1.000 42.95150 125 THR A C 1
ATOM 640 O O . THR A 1 86 ? 46.26405 2.51479 12.32445 1.000 43.83303 125 THR A O 1
ATOM 644 N N . ALA A 1 87 ? 48.02049 1.12395 12.63589 1.000 40.20574 126 ALA A N 1
ATOM 645 C CA . ALA A 1 87 ? 48.89557 1.90243 11.77044 1.000 41.83416 126 ALA A CA 1
ATOM 646 C C . ALA A 1 87 ? 48.35007 1.95750 10.34175 1.000 45.81457 126 ALA A C 1
ATOM 647 O O . ALA A 1 87 ? 47.60850 1.07740 9.88868 1.000 42.69726 126 ALA A O 1
ATOM 649 N N . PHE A 1 88 ? 48.68650 3.04870 9.66009 1.000 46.79289 127 PHE A N 1
ATOM 650 C CA . PHE A 1 88 ? 48.43688 3.21237 8.24005 1.000 44.58958 127 PHE A CA 1
ATOM 651 C C . PHE A 1 88 ? 48.82059 1.96003 7.46950 1.000 45.15786 127 PHE A C 1
ATOM 652 O O . PHE A 1 88 ? 49.89568 1.39843 7.67251 1.000 49.99663 127 PHE A O 1
ATOM 660 N N . GLY A 1 89 ? 47.93829 1.52918 6.58273 1.000 44.42327 128 GLY A N 1
ATOM 661 C CA . GLY A 1 89 ? 48.18849 0.35593 5.77225 1.000 42.76303 128 GLY A CA 1
ATOM 662 C C . GLY A 1 89 ? 47.75162 -0.93790 6.40460 1.000 46.11330 128 GLY A C 1
ATOM 663 O O . GLY A 1 89 ? 47.99723 -1.99797 5.82965 1.000 46.34523 128 GLY A O 1
ATOM 664 N N . SER A 1 90 ? 47.13693 -0.88803 7.58893 1.000 43.82138 129 SER A N 1
ATOM 665 C CA . SER A 1 90 ? 46.60808 -2.06038 8.26226 1.000 42.35622 129 SER A CA 1
ATOM 666 C C . SER A 1 90 ? 45.12599 -2.19395 7.95524 1.000 40.83940 129 SER A C 1
ATOM 667 O O . SER A 1 90 ? 44.47683 -1.24542 7.51453 1.000 38.53034 129 SER A O 1
ATOM 670 N N . GLU A 1 91 ? 44.58213 -3.37358 8.24551 1.000 41.29879 130 GLU A N 1
ATOM 671 C CA . GLU A 1 91 ? 43.14888 -3.60718 8.16915 1.000 42.66775 130 GLU A CA 1
ATOM 672 C C . GLU A 1 91 ? 42.66235 -4.24440 9.46842 1.000 47.92769 130 GLU A C 1
ATOM 673 O O . GLU A 1 91 ? 43.44163 -4.80944 10.23850 1.000 44.94024 130 GLU A O 1
ATOM 679 N N . VAL A 1 92 ? 41.34725 -4.17908 9.68252 1.000 45.65785 131 VAL A N 1
ATOM 680 C CA . VAL A 1 92 ? 40.69359 -4.83582 10.80327 1.000 45.53415 131 VAL A CA 1
ATOM 681 C C . VAL A 1 92 ? 39.57264 -5.69870 10.26056 1.000 48.72386 131 VAL A C 1
ATOM 682 O O . VAL A 1 92 ? 38.97574 -5.39874 9.21772 1.000 46.31074 131 VAL A O 1
ATOM 686 N N . HIS A 1 93 ? 39.26921 -6.77094 10.98656 1.000 48.91901 132 HIS A N 1
ATOM 687 C CA . HIS A 1 93 ? 38.20860 -7.69035 10.58546 1.000 50.88796 132 HIS A CA 1
ATOM 688 C C . HIS A 1 93 ? 37.11355 -7.68561 11.64143 1.000 51.19919 132 HIS A C 1
ATOM 689 O O . HIS A 1 93 ? 37.40056 -7.81672 12.82726 1.000 52.53196 132 HIS A O 1
ATOM 696 N N . TYR A 1 94 ? 35.86964 -7.51628 11.22090 1.000 47.82290 133 TYR A N 1
ATOM 697 C CA . TYR A 1 94 ? 34.73990 -7.60802 12.12756 1.000 52.83068 133 TYR A CA 1
ATOM 698 C C . TYR A 1 94 ? 34.08923 -8.97684 12.02048 1.000 55.10223 133 TYR A C 1
ATOM 699 O O . TYR A 1 94 ? 33.94335 -9.52721 10.92580 1.000 55.79474 133 TYR A O 1
ATOM 708 N N . VAL A 1 95 ? 33.69634 -9.52483 13.16963 1.000 57.28695 134 VAL A N 1
ATOM 709 C CA . VAL A 1 95 ? 32.97069 -10.78284 13.22508 1.000 54.37762 134 VAL A CA 1
ATOM 710 C C . VAL A 1 95 ? 31.85492 -10.61679 14.24560 1.000 59.01660 134 VAL A C 1
ATOM 711 O O . VAL A 1 95 ? 31.88107 -9.72003 15.08956 1.000 60.55451 134 VAL A O 1
ATOM 715 N N . CYS A 1 96 ? 30.86067 -11.48083 14.15291 1.000 57.58993 135 CYS A N 1
ATOM 716 C CA . CYS A 1 96 ? 29.73830 -11.44009 15.05834 1.000 59.25238 135 CYS A CA 1
ATOM 717 C C . CYS A 1 96 ? 29.69101 -12.74650 15.83417 1.000 64.97782 135 CYS A C 1
ATOM 718 O O . CYS A 1 96 ? 30.26793 -13.75374 15.42322 1.000 65.62917 135 CYS A O 1
ATOM 721 N N . ASN A 1 97 ? 29.07398 -12.69564 17.00898 1.000 64.84507 136 ASN A N 1
ATOM 722 C CA . ASN A 1 97 ? 28.90283 -13.88720 17.82236 1.000 66.23653 136 ASN A CA 1
ATOM 723 C C . ASN A 1 97 ? 27.80314 -14.76324 17.24231 1.000 66.35170 136 ASN A C 1
ATOM 724 O O . ASN A 1 97 ? 26.99554 -14.32132 16.42155 1.000 67.13089 136 ASN A O 1
ATOM 729 N N . ASN A 1 98 ? 27.77638 -16.01918 17.68469 1.000 68.83771 137 ASN A N 1
ATOM 730 C CA . ASN A 1 98 ? 26.72877 -16.94715 17.27256 1.000 72.74095 137 ASN A CA 1
ATOM 731 C C . ASN A 1 98 ? 25.34928 -16.36577 17.53190 1.000 72.17869 137 ASN A C 1
ATOM 732 O O . ASN A 1 98 ? 25.09397 -15.77410 18.58386 1.000 70.15462 137 ASN A O 1
ATOM 737 N N . GLY A 1 99 ? 24.45481 -16.55920 16.56415 1.000 72.52349 138 GLY A N 1
ATOM 738 C CA . GLY A 1 99 ? 23.12471 -16.00657 16.61802 1.000 70.07779 138 GLY A CA 1
ATOM 739 C C . GLY A 1 99 ? 23.01272 -14.61037 16.06552 1.000 72.52961 138 GLY A C 1
ATOM 740 O O . GLY A 1 99 ? 21.89658 -14.08213 15.97362 1.000 75.71438 138 GLY A O 1
ATOM 741 N N . TYR A 1 100 ? 24.12899 -13.99751 15.68630 1.000 73.89878 139 TYR A N 1
ATOM 742 C CA . TYR A 1 100 ? 24.13078 -12.64702 15.15704 1.000 70.18466 139 TYR A CA 1
ATOM 743 C C . TYR A 1 100 ? 24.66303 -12.64109 13.72999 1.000 68.86568 139 TYR A C 1
ATOM 744 O O . TYR A 1 100 ? 25.40321 -13.53381 13.30710 1.000 68.80315 139 TYR A O 1
ATOM 753 N N . TYR A 1 101 ? 24.24832 -11.62203 12.98735 1.000 67.44101 140 TYR A N 1
ATOM 754 C CA . TYR A 1 101 ? 24.57245 -11.47245 11.57810 1.000 68.58495 140 TYR A CA 1
ATOM 755 C C . TYR A 1 101 ? 25.19629 -10.10674 11.34088 1.000 65.19709 140 TYR A C 1
ATOM 756 O O . TYR A 1 101 ? 24.64454 -9.08446 11.75940 1.000 66.75807 140 TYR A O 1
ATOM 765 N N . LEU A 1 102 ? 26.33089 -10.09441 10.65136 1.000 64.54366 141 LEU A N 1
ATOM 766 C CA . LEU A 1 102 ? 27.09311 -8.86999 10.45526 1.000 62.78062 141 LEU A CA 1
ATOM 767 C C . LEU A 1 102 ? 26.44407 -8.02292 9.36316 1.000 63.00077 141 LEU A C 1
ATOM 768 O O . LEU A 1 102 ? 26.37063 -8.43268 8.19790 1.000 68.96662 141 LEU A O 1
ATOM 773 N N . LEU A 1 103 ? 25.98416 -6.84434 9.74522 1.000 61.97451 142 LEU A N 1
ATOM 774 C CA . LEU A 1 103 ? 25.30392 -5.90517 8.87153 1.000 58.87990 142 LEU A CA 1
ATOM 775 C C . LEU A 1 103 ? 26.22282 -4.70666 8.68426 1.000 60.76871 142 LEU A C 1
ATOM 776 O O . LEU A 1 103 ? 26.46304 -3.94631 9.63300 1.000 61.28132 142 LEU A O 1
ATOM 781 N N . GLY A 1 104 ? 26.72620 -4.53735 7.46425 1.000 60.80341 143 GLY A N 1
ATOM 782 C CA . GLY A 1 104 ? 27.70440 -3.51828 7.16288 1.000 51.96923 143 GLY A CA 1
ATOM 783 C C . GLY A 1 104 ? 28.93499 -4.14876 6.55629 1.000 54.60781 143 GLY A C 1
ATOM 784 O O . GLY A 1 104 ? 28.88430 -5.28463 6.08207 1.000 56.91464 143 GLY A O 1
ATOM 785 N N . THR A 1 105 ? 30.04110 -3.42131 6.58263 1.000 55.18345 144 THR A N 1
ATOM 786 C CA . THR A 1 105 ? 31.31407 -3.86983 6.04966 1.000 52.84616 144 THR A CA 1
ATOM 787 C C . THR A 1 105 ? 32.09839 -4.66740 7.08503 1.000 54.03020 144 THR A C 1
ATOM 788 O O . THR A 1 105 ? 32.20736 -4.25867 8.24203 1.000 54.21271 144 THR A O 1
ATOM 792 N N . ASN A 1 106 ? 32.68107 -5.79078 6.65685 1.000 54.31869 145 ASN A N 1
ATOM 793 C CA . ASN A 1 106 ? 33.36191 -6.68653 7.58974 1.000 52.78704 145 ASN A CA 1
ATOM 794 C C . ASN A 1 106 ? 34.87207 -6.49049 7.64227 1.000 49.87320 145 ASN A C 1
ATOM 795 O O . ASN A 1 106 ? 35.50878 -7.01442 8.55748 1.000 50.87443 145 ASN A O 1
ATOM 800 N N . ILE A 1 107 ? 35.46248 -5.79859 6.67381 1.000 47.45544 146 ILE A N 1
ATOM 801 C CA . ILE A 1 107 ? 36.88398 -5.47182 6.67867 1.000 45.88721 146 ILE A CA 1
ATOM 802 C C . ILE A 1 107 ? 36.99303 -3.96995 6.51634 1.000 45.92607 146 ILE A C 1
ATOM 803 O O . ILE A 1 107 ? 36.34402 -3.39276 5.63789 1.000 50.28394 146 ILE A O 1
ATOM 808 N N . SER A 1 108 ? 37.82180 -3.33755 7.32949 1.000 44.54543 147 SER A N 1
ATOM 809 C CA . SER A 1 108 ? 38.00901 -1.90505 7.19343 1.000 41.39903 147 SER A CA 1
ATOM 810 C C . SER A 1 108 ? 39.50061 -1.60935 7.15981 1.000 43.42710 147 SER A C 1
ATOM 811 O O . SER A 1 108 ? 40.29618 -2.30263 7.79712 1.000 44.71245 147 SER A O 1
ATOM 814 N N . TYR A 1 109 ? 39.87467 -0.57316 6.41176 1.000 44.62102 148 TYR A N 1
ATOM 815 C CA . TYR A 1 109 ? 41.26128 -0.29573 6.05900 1.000 44.06997 148 TYR A CA 1
ATOM 816 C C . TYR A 1 109 ? 41.67375 1.07367 6.56757 1.000 42.29163 148 TYR A C 1
ATOM 817 O O . TYR A 1 109 ? 40.91624 2.03186 6.44428 1.000 44.34558 148 TYR A O 1
ATOM 826 N N . CYS A 1 110 ? 42.88741 1.18462 7.08843 1.000 39.45499 149 CYS A N 1
ATOM 827 C CA . CYS A 1 110 ? 43.41786 2.47427 7.52010 1.000 42.46057 149 CYS A CA 1
ATOM 828 C C . CYS A 1 110 ? 44.11647 3.16970 6.34946 1.000 43.33395 149 CYS A C 1
ATOM 829 O O . CYS A 1 110 ? 45.22438 2.78255 5.96408 1.000 42.60287 149 CYS A O 1
ATOM 832 N N . GLU A 1 111 ? 43.49761 4.23250 5.83200 1.000 47.05096 150 GLU A N 1
ATOM 833 C CA . GLU A 1 111 ? 43.90428 4.89868 4.59823 1.000 45.70340 150 GLU A CA 1
ATOM 834 C C . GLU A 1 111 ? 44.08217 6.38956 4.84716 1.000 52.26735 150 GLU A C 1
ATOM 835 O O . GLU A 1 111 ? 43.54884 6.93697 5.81546 1.000 55.56261 150 GLU A O 1
ATOM 841 N N . VAL A 1 112 ? 44.80192 7.04971 3.92748 1.000 52.39778 151 VAL A N 1
ATOM 842 C CA . VAL A 1 112 ? 44.81382 8.51310 3.85676 1.000 59.89430 151 VAL A CA 1
ATOM 843 C C . VAL A 1 112 ? 43.41324 9.03282 3.55585 1.000 64.60161 151 VAL A C 1
ATOM 844 O O . VAL A 1 112 ? 42.77422 8.62467 2.58008 1.000 69.79770 151 VAL A O 1
ATOM 848 N N . SER A 1 113 ? 42.93894 9.96593 4.38287 1.000 69.45700 152 SER A N 1
ATOM 849 C CA . SER A 1 113 ? 41.63069 10.59830 4.21537 1.000 79.85703 152 SER A CA 1
ATOM 850 C C . SER A 1 113 ? 41.73968 11.97061 3.55128 1.000 96.05555 152 SER A C 1
ATOM 851 O O . SER A 1 113 ? 41.14687 12.21457 2.49419 1.000 98.62606 152 SER A O 1
ATOM 854 N N . SER A 1 114 ? 42.49918 12.87438 4.15658 1.000 120.63989 153 SER A N 1
ATOM 855 C CA . SER A 1 114 ? 42.94141 14.10067 3.51676 1.000 124.53181 153 SER A CA 1
ATOM 856 C C . SER A 1 114 ? 44.46233 14.13619 3.58792 1.000 126.22626 153 SER A C 1
ATOM 857 O O . SER A 1 114 ? 45.08516 13.28980 4.23450 1.000 125.43189 153 SER A O 1
ATOM 860 N N . GLY A 1 115 ? 45.06370 15.11617 2.91267 1.000 122.19232 154 GLY A N 1
ATOM 861 C CA . GLY A 1 115 ? 46.51230 15.25646 2.88068 1.000 127.39024 154 GLY A CA 1
ATOM 862 C C . GLY A 1 115 ? 47.18021 15.06468 4.22860 1.000 130.26833 154 GLY A C 1
ATOM 863 O O . GLY A 1 115 ? 48.17074 14.33661 4.34806 1.000 126.41795 154 GLY A O 1
ATOM 864 N N . THR A 1 116 ? 46.63759 15.70910 5.25574 1.000 137.37697 155 THR A N 1
ATOM 865 C CA . THR A 1 116 ? 46.96970 15.39287 6.63664 1.000 136.35346 155 THR A CA 1
ATOM 866 C C . THR A 1 116 ? 45.83522 14.55423 7.21182 1.000 132.17432 155 THR A C 1
ATOM 867 O O . THR A 1 116 ? 44.68310 15.00399 7.25248 1.000 133.88666 155 THR A O 1
ATOM 871 N N . GLY A 1 117 ? 46.15787 13.32828 7.61902 1.000 101.42979 156 GLY A N 1
ATOM 872 C CA . GLY A 1 117 ? 45.20942 12.47575 8.30432 1.000 75.48294 156 GLY A CA 1
ATOM 873 C C . GLY A 1 117 ? 45.00727 11.12067 7.66391 1.000 73.24313 156 GLY A C 1
ATOM 874 O O . GLY A 1 117 ? 44.95370 10.99424 6.43164 1.000 78.26717 156 GLY A O 1
ATOM 875 N N . VAL A 1 118 ? 44.91950 10.09575 8.49807 1.000 56.78615 157 VAL A N 1
ATOM 876 C CA . VAL A 1 118 ? 44.42066 8.79292 8.09214 1.000 58.14736 157 VAL A CA 1
ATOM 877 C C . VAL A 1 118 ? 43.03165 8.61432 8.69585 1.000 59.87753 157 VAL A C 1
ATOM 878 O O . VAL A 1 118 ? 42.64553 9.31169 9.63244 1.000 62.68751 157 VAL A O 1
ATOM 882 N N . ASN A 1 119 ? 42.25672 7.70037 8.11582 1.000 55.11618 158 ASN A N 1
ATOM 883 C CA . ASN A 1 119 ? 40.97640 7.27163 8.67754 1.000 49.10642 158 ASN A CA 1
ATOM 884 C C . ASN A 1 119 ? 40.63792 5.88414 8.15680 1.000 47.15093 158 ASN A C 1
ATOM 885 O O . ASN A 1 119 ? 41.19297 5.42568 7.15378 1.000 50.66185 158 ASN A O 1
ATOM 890 N N . TRP A 1 120 ? 39.68462 5.24576 8.82479 1.000 45.01806 159 TRP A N 1
ATOM 891 C CA . TRP A 1 120 ? 39.22402 3.92759 8.44150 1.000 44.84624 159 TRP A CA 1
ATOM 892 C C . TRP A 1 120 ? 38.33834 4.05592 7.21708 1.000 49.08229 159 TRP A C 1
ATOM 893 O O . TRP A 1 120 ? 37.55145 4.99765 7.10155 1.000 51.77238 159 TRP A O 1
ATOM 904 N N . SER A 1 121 ? 38.49041 3.10681 6.29399 1.000 50.60137 160 SER A N 1
ATOM 905 C CA . SER A 1 121 ? 37.77518 3.16292 5.02182 1.000 50.17907 160 SER A CA 1
ATOM 906 C C . SER A 1 121 ? 36.26463 3.04653 5.20544 1.000 52.21736 160 SER A C 1
ATOM 907 O O . SER A 1 121 ? 35.50042 3.60824 4.40477 1.000 51.50401 160 SER A O 1
ATOM 910 N N . ASP A 1 122 ? 35.81804 2.34690 6.25317 1.000 47.81742 161 ASP A N 1
ATOM 911 C CA . ASP A 1 122 ? 34.40536 2.04828 6.45941 1.000 51.69354 161 ASP A CA 1
ATOM 912 C C . ASP A 1 122 ? 34.02130 2.20249 7.92497 1.000 53.03792 161 ASP A C 1
ATOM 913 O O . ASP A 1 122 ? 34.84055 1.99789 8.82922 1.000 50.53301 161 ASP A O 1
ATOM 918 N N . ASN A 1 123 ? 32.75050 2.52880 8.15559 1.000 55.37594 162 ASN A N 1
ATOM 919 C CA . ASN A 1 123 ? 32.21453 2.52844 9.51218 1.000 51.15019 162 ASN A CA 1
ATOM 920 C C . ASN A 1 123 ? 32.10960 1.11029 10.04861 1.000 52.42180 162 ASN A C 1
ATOM 921 O O . ASN A 1 123 ? 32.21632 0.14162 9.29615 1.000 50.14790 162 ASN A O 1
ATOM 926 N N . PRO A 1 124 ? 31.95359 0.95998 11.36770 1.000 54.90370 163 PRO A N 1
ATOM 927 C CA . PRO A 1 124 ? 31.80972 -0.37274 11.92080 1.000 51.98161 163 PRO A CA 1
ATOM 928 C C . PRO A 1 124 ? 30.47641 -0.97491 11.52908 1.000 51.68660 163 PRO A C 1
ATOM 929 O O . PRO A 1 124 ? 29.46723 -0.26211 11.40275 1.000 54.37069 163 PRO A O 1
ATOM 933 N N . PRO A 1 125 ? 30.41730 -2.27201 11.34053 1.000 51.66414 164 PRO A N 1
ATOM 934 C CA . PRO A 1 125 ? 29.13555 -2.94069 11.13842 1.000 54.72711 164 PRO A CA 1
ATOM 935 C C . PRO A 1 125 ? 28.45169 -3.14659 12.48773 1.000 58.27940 164 PRO A C 1
ATOM 936 O O . PRO A 1 125 ? 28.99249 -2.81499 13.53296 1.000 53.24356 164 PRO A O 1
ATOM 940 N N . THR A 1 126 ? 27.24190 -3.68912 12.45829 1.000 59.59684 165 THR A N 1
ATOM 941 C CA . THR A 1 126 ? 26.58935 -4.10037 13.68864 1.000 57.20082 165 THR A CA 1
ATOM 942 C C . THR A 1 126 ? 26.27214 -5.58217 13.60173 1.000 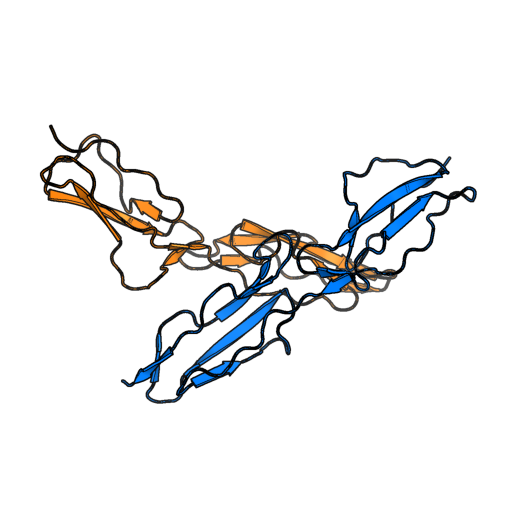60.23804 165 THR A C 1
ATOM 943 O O . THR A 1 126 ? 26.31806 -6.19423 12.53213 1.000 63.84839 165 THR A O 1
ATOM 947 N N . CYS A 1 127 ? 25.98095 -6.16642 14.74169 1.000 61.07859 166 CYS A N 1
ATOM 948 C CA . CYS A 1 127 ? 25.63706 -7.57457 14.81367 1.000 64.76005 166 CYS A CA 1
ATOM 949 C C . CYS A 1 127 ? 24.16093 -7.64671 15.16088 1.000 67.71098 166 CYS A C 1
ATOM 950 O O . CYS A 1 127 ? 23.75983 -7.27206 16.26344 1.000 65.59359 166 CYS A O 1
ATOM 953 N N . GLU A 1 128 ? 23.35051 -8.07157 14.19729 1.000 72.77984 167 GLU A N 1
ATOM 954 C CA . GLU A 1 128 ? 21.90484 -8.09511 14.35217 1.000 76.57024 167 GLU A CA 1
ATOM 955 C C . GLU A 1 128 ? 21.44112 -9.49597 14.73345 1.000 77.72882 167 GLU A C 1
ATOM 956 O O . GLU A 1 128 ? 21.96859 -10.48903 14.22786 1.000 77.92375 167 GLU A O 1
ATOM 962 N N . LYS A 1 129 ? 20.46423 -9.57107 15.63693 1.000 74.08649 168 LYS A N 1
ATOM 963 C CA . LYS A 1 129 ? 19.93572 -10.85929 16.06945 1.000 78.68274 168 LYS A CA 1
ATOM 964 C C . LYS A 1 129 ? 19.16037 -11.54276 14.93239 1.000 82.70080 168 LYS A C 1
ATOM 965 O O . LYS A 1 129 ? 18.59861 -10.88088 14.05571 1.000 84.87451 168 LYS A O 1
ATOM 971 N N . ILE A 1 130 ? 19.13444 -12.88343 14.94522 1.000 84.53327 169 ILE A N 1
ATOM 972 C CA . ILE A 1 130 ? 18.45835 -13.65061 13.87750 1.000 87.40298 169 ILE A CA 1
ATOM 973 C C . ILE A 1 130 ? 17.30063 -14.52842 14.36737 1.000 83.59588 169 ILE A C 1
ATOM 974 O O . ILE A 1 130 ? 16.87641 -14.44290 15.51349 1.000 89.26929 169 ILE A O 1
ATOM 979 N N . THR B 1 2 ? 6.89684 13.60280 -25.09796 1.000 168.37065 41 THR B N 1
ATOM 980 C CA . THR B 1 2 ? 8.30140 13.71798 -25.47718 1.000 174.10129 41 THR B CA 1
ATOM 981 C C . THR B 1 2 ? 9.17512 12.68145 -24.74176 1.000 175.21098 41 THR B C 1
ATOM 982 O O . THR B 1 2 ? 9.69334 11.76139 -25.37322 1.000 176.31757 41 THR B O 1
ATOM 986 N N . GLY B 1 3 ? 9.34942 12.82254 -23.42370 1.000 175.04800 42 GLY B N 1
ATOM 987 C CA . GLY B 1 3 ? 9.93813 11.77286 -22.61137 1.000 175.17154 42 GLY B CA 1
ATOM 988 C C . GLY B 1 3 ? 11.23346 12.21412 -21.94044 1.000 175.37369 42 GLY B C 1
ATOM 989 O O . GLY B 1 3 ? 11.45560 13.40830 -21.70595 1.000 176.33151 42 GLY B O 1
ATOM 990 N N . CYS B 1 4 ? 12.07242 11.22430 -21.61569 1.000 173.10510 43 CYS B N 1
ATOM 991 C CA . CYS B 1 4 ? 13.38716 11.42577 -21.01461 1.000 167.33190 43 CYS B CA 1
ATOM 992 C C . CYS B 1 4 ? 14.46901 10.97394 -21.98786 1.000 163.67282 43 CYS B C 1
ATOM 993 O O . CYS B 1 4 ? 14.32080 9.94658 -22.65679 1.000 164.66705 43 CYS B O 1
ATOM 996 N N . ASP B 1 5 ? 15.57184 11.72397 -22.04371 1.000 162.84337 44 ASP B N 1
ATOM 997 C CA . ASP B 1 5 ? 16.59071 11.49091 -23.06422 1.000 163.63795 44 ASP B CA 1
ATOM 998 C C . ASP B 1 5 ? 17.86913 10.86823 -22.51654 1.000 160.63603 44 ASP B C 1
ATOM 999 O O . ASP B 1 5 ? 18.04240 9.64660 -22.57439 1.000 155.25364 44 ASP B O 1
ATOM 1004 N N . ASP B 1 6 ? 18.77757 11.70305 -22.00640 1.000 168.80643 45 ASP B N 1
ATOM 1005 C CA . ASP B 1 6 ? 20.11483 11.25962 -21.64009 1.000 167.28186 45 ASP B CA 1
ATOM 1006 C C . ASP B 1 6 ? 20.17832 10.92938 -20.15744 1.000 166.35826 45 ASP B C 1
ATOM 1007 O O . ASP B 1 6 ? 20.10836 11.84685 -19.32495 1.000 166.84986 45 ASP B O 1
ATOM 1012 N N . PRO B 1 7 ? 20.31968 9.66404 -19.77597 1.000 147.19538 46 PRO B N 1
ATOM 1013 C CA . PRO B 1 7 ? 20.52721 9.33531 -18.36367 1.000 137.86112 46 PRO B CA 1
ATOM 1014 C C . PRO B 1 7 ? 21.90326 9.78810 -17.90871 1.000 132.51576 46 PRO B C 1
ATOM 1015 O O . PRO B 1 7 ? 22.88373 9.64942 -18.65576 1.000 129.84274 46 PRO B O 1
ATOM 1019 N N . PRO B 1 8 ? 22.01854 10.35619 -16.70500 1.000 131.19915 47 PRO B N 1
ATOM 1020 C CA . PRO B 1 8 ? 23.34359 10.76197 -16.20737 1.000 129.34907 47 PRO B CA 1
ATOM 1021 C C . PRO B 1 8 ? 24.28457 9.57178 -16.08086 1.000 123.82994 47 PRO B C 1
ATOM 1022 O O . PRO B 1 8 ?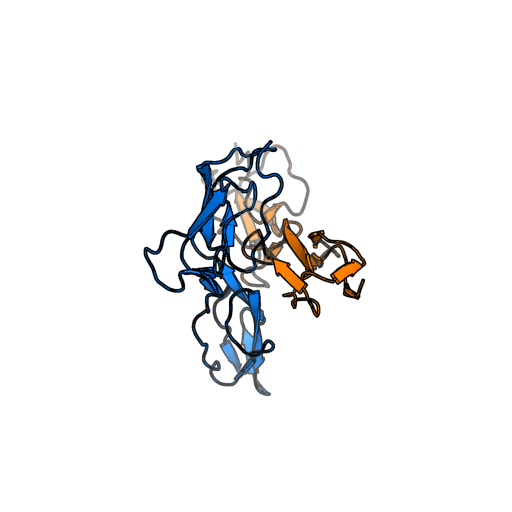 23.86407 8.45482 -15.77653 1.000 119.82873 47 PRO B O 1
ATOM 1026 N N . ARG B 1 9 ? 25.56425 9.81142 -16.35701 1.000 133.94195 48 ARG B N 1
ATOM 1027 C CA . ARG B 1 9 ? 26.58858 8.82647 -16.04816 1.000 129.20452 48 ARG B CA 1
ATOM 1028 C C . ARG B 1 9 ? 27.03041 9.00074 -14.60531 1.000 122.58720 48 ARG B C 1
ATOM 1029 O O . ARG B 1 9 ? 27.15603 10.12237 -14.10369 1.000 124.06811 48 ARG B O 1
ATOM 1037 N N . PHE B 1 10 ? 27.24818 7.88443 -13.93188 1.000 111.20914 49 PHE B N 1
ATOM 1038 C CA . PHE B 1 10 ? 27.54722 7.91935 -12.51583 1.000 105.38237 49 PHE B CA 1
ATOM 1039 C C . PHE B 1 10 ? 29.01860 7.62278 -12.26711 1.000 97.09440 49 PHE B C 1
ATOM 1040 O O . PHE B 1 10 ? 29.73153 7.08003 -13.12121 1.000 89.59051 49 PHE B O 1
ATOM 1048 N N . VAL B 1 11 ? 29.45357 8.01385 -11.06650 1.000 92.71029 50 VAL B N 1
ATOM 1049 C CA . VAL B 1 11 ? 30.81251 7.73697 -10.61469 1.000 90.15459 50 VAL B CA 1
ATOM 1050 C C . VAL B 1 11 ? 31.03420 6.22638 -10.50105 1.000 86.07757 50 VAL B C 1
ATOM 1051 O O . VAL B 1 11 ? 31.95043 5.66366 -11.11989 1.000 78.63215 50 VAL B O 1
ATOM 1055 N N . SER B 1 12 ? 30.16084 5.53902 -9.75181 1.000 82.31918 51 SER B N 1
ATOM 1056 C CA . SER B 1 12 ? 30.40145 4.15838 -9.34120 1.000 78.68595 51 SER B CA 1
ATOM 1057 C C . SER B 1 12 ? 29.52983 3.12655 -10.03974 1.000 80.40009 51 SER B C 1
ATOM 1058 O O . SER B 1 12 ? 29.74926 1.92317 -9.84052 1.000 76.79687 51 SER B O 1
ATOM 1061 N N . MET B 1 13 ? 28.54139 3.55041 -10.82082 1.000 82.83255 52 MET B N 1
ATOM 1062 C CA . MET B 1 13 ? 27.60889 2.64001 -11.46711 1.000 83.86662 52 MET B CA 1
ATOM 1063 C C . MET B 1 13 ? 27.58264 2.91179 -12.96400 1.000 84.47705 52 MET B C 1
ATOM 1064 O O . MET B 1 13 ? 27.96738 3.99024 -13.42300 1.000 87.88204 52 MET B O 1
ATOM 1069 N N . LYS B 1 14 ? 27.09920 1.92317 -13.70923 1.000 85.99300 53 LYS B N 1
ATOM 1070 C CA . LYS B 1 14 ? 26.81699 2.01447 -15.13566 1.000 90.07537 53 LYS B CA 1
ATOM 1071 C C . LYS B 1 14 ? 25.52430 1.26081 -15.40423 1.000 92.54999 53 LYS B C 1
ATOM 1072 O O . LYS B 1 14 ? 25.13944 0.38386 -14.62149 1.000 90.14083 53 LYS B O 1
ATOM 1078 N N . PRO B 1 15 ? 24.81991 1.58987 -16.49179 1.000 97.60809 54 PRO B N 1
ATOM 1079 C CA . PRO B 1 15 ? 23.60725 0.83601 -16.83172 1.000 98.11563 54 PRO B CA 1
ATOM 1080 C C . PRO B 1 15 ? 23.91921 -0.64003 -17.01948 1.000 105.50410 54 PRO B C 1
ATOM 1081 O O . PRO B 1 15 ? 24.96978 -1.01255 -17.54772 1.000 107.20098 54 PRO B O 1
ATOM 1085 N N . GLN B 1 16 ? 23.00021 -1.48258 -16.55187 1.000 117.50305 55 GLN B N 1
ATOM 1086 C CA . GLN B 1 16 ? 23.21350 -2.92195 -16.63214 1.000 119.61993 55 GLN B CA 1
ATOM 1087 C C . GLN B 1 16 ? 23.23635 -3.39674 -18.08109 1.000 125.46951 55 GLN B C 1
ATOM 1088 O O . GLN B 1 16 ? 24.14635 -4.12952 -18.49009 1.000 129.99765 55 GLN B O 1
ATOM 1094 N N . GLY B 1 17 ? 22.24536 -2.98227 -18.87612 1.000 123.98721 56 GLY B N 1
ATOM 1095 C CA . GLY B 1 17 ? 22.15595 -3.33686 -20.26875 1.000 127.20186 56 GLY B CA 1
AT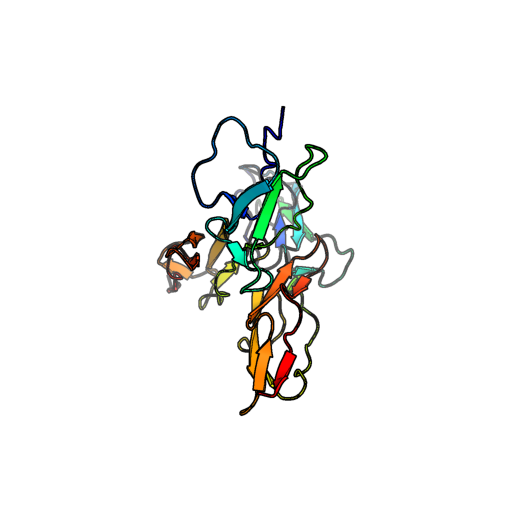OM 1096 C C . GLY B 1 17 ? 22.54842 -2.20104 -21.19217 1.000 128.62276 56 GLY B C 1
ATOM 1097 O O . GLY B 1 17 ? 23.27719 -1.27311 -20.81686 1.000 127.76501 56 GLY B O 1
ATOM 1098 N N . THR B 1 18 ? 22.05491 -2.27371 -22.42569 1.000 135.50191 57 THR B N 1
ATOM 1099 C CA . THR B 1 18 ? 22.36622 -1.27214 -23.43637 1.000 134.76256 57 THR B CA 1
ATOM 1100 C C . THR B 1 18 ? 21.26342 -0.21997 -23.49809 1.000 133.75892 57 THR B C 1
ATOM 1101 O O . THR B 1 18 ? 20.07218 -0.54360 -23.44868 1.000 129.32601 57 THR B O 1
ATOM 1105 N N . LEU B 1 19 ? 21.67441 1.04476 -23.58772 1.000 136.67926 58 LEU B N 1
ATOM 1106 C CA . LEU B 1 19 ? 20.74297 2.16457 -23.59257 1.000 140.24594 58 LEU B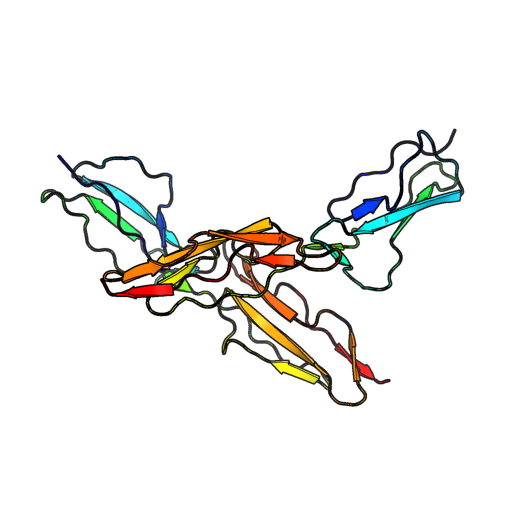 CA 1
ATOM 1107 C C . LEU B 1 19 ? 20.17430 2.39275 -24.98948 1.000 146.79929 58 LEU B C 1
ATOM 1108 O O . LEU B 1 19 ? 20.84555 2.17222 -26.00270 1.000 147.57912 58 LEU B O 1
ATOM 1113 N N . LYS B 1 20 ? 18.91881 2.84454 -25.03288 1.000 150.77151 59 LYS B N 1
ATOM 1114 C CA . LYS B 1 20 ? 18.23045 3.20166 -26.26129 1.000 154.22448 59 LYS B CA 1
ATOM 1115 C C . LYS B 1 20 ? 18.17123 4.71738 -26.40919 1.000 158.38864 59 LYS B C 1
ATOM 1116 O O . LYS B 1 20 ? 18.41623 5.45237 -25.44607 1.000 156.57806 59 LYS B O 1
ATOM 1122 N N . PRO B 1 21 ? 17.86954 5.22781 -27.61443 1.000 160.20720 60 PRO B N 1
ATOM 1123 C CA . PRO B 1 21 ? 17.94413 6.68842 -27.82082 1.000 162.86737 60 PRO B CA 1
ATOM 1124 C C . PRO B 1 21 ? 17.04566 7.50474 -26.90220 1.000 164.67310 60 PRO B C 1
ATOM 1125 O O . PRO B 1 21 ? 17.49485 8.52244 -26.35913 1.000 165.44322 60 PRO B O 1
ATOM 1129 N N . SER B 1 22 ? 15.79357 7.09569 -26.70672 1.000 166.58586 61 SER B N 1
ATOM 1130 C CA . SER B 1 22 ? 14.85904 7.86489 -25.89770 1.000 169.22002 61 SER B CA 1
ATOM 1131 C C . SER B 1 22 ? 14.07844 6.93690 -24.97900 1.000 167.65365 61 SER B C 1
ATOM 1132 O O . SER B 1 22 ? 13.84214 5.76955 -25.30149 1.000 166.81885 61 SER B O 1
ATOM 1135 N N . TYR B 1 23 ? 13.67636 7.47711 -23.82943 1.000 164.27308 62 TYR B N 1
ATOM 1136 C CA . TYR B 1 23 ? 12.88067 6.76371 -22.84161 1.000 164.02191 62 TYR B CA 1
ATOM 1137 C C . TYR B 1 23 ? 11.57819 7.51169 -22.59170 1.000 170.52832 62 TYR B C 1
ATOM 1138 O O . TYR B 1 23 ? 11.52734 8.74354 -22.65841 1.000 173.26822 62 TYR B O 1
ATOM 1147 N N . SER B 1 24 ? 10.52681 6.75599 -22.30143 1.000 178.31053 63 SER B N 1
ATOM 1148 C CA . SER B 1 24 ? 9.20933 7.29409 -22.00286 1.000 181.39886 63 SER B CA 1
ATOM 1149 C C . SER B 1 24 ? 8.90604 7.16943 -20.51301 1.000 182.01863 63 SER B C 1
ATOM 1150 O O . SER B 1 24 ? 9.50331 6.34081 -19.81656 1.000 179.55929 63 SER B O 1
ATOM 1153 N N . PRO B 1 25 ? 7.99802 7.99546 -19.98331 1.000 181.10788 64 PRO B N 1
ATOM 1154 C CA . PRO B 1 25 ? 7.69714 7.93511 -18.54584 1.000 178.64844 64 PRO B CA 1
ATOM 1155 C C . PRO B 1 25 ? 7.22856 6.55230 -18.11356 1.000 174.84158 64 PRO B C 1
ATOM 1156 O O . PRO B 1 25 ? 6.45259 5.88964 -18.80572 1.000 175.52469 64 PRO B O 1
ATOM 1160 N N . GLY B 1 26 ? 7.71743 6.12006 -16.95011 1.000 169.74527 65 GLY B N 1
ATOM 1161 C CA . GLY B 1 26 ? 7.44029 4.81421 -16.41016 1.000 163.17231 65 GLY B CA 1
ATOM 1162 C C . GLY B 1 26 ? 8.55637 3.81124 -16.62354 1.000 160.36548 65 GLY B C 1
ATOM 1163 O O . GLY B 1 26 ? 8.74286 2.91896 -15.78761 1.000 154.23512 65 GLY B O 1
ATOM 1164 N N . GLU B 1 27 ? 9.29809 3.93564 -17.72273 1.000 163.67804 66 GLU B N 1
ATOM 1165 C CA . GLU B 1 27 ? 10.42414 3.04799 -17.97330 1.000 158.38302 66 GLU B CA 1
ATOM 1166 C C . GLU B 1 27 ? 11.54199 3.31171 -16.96750 1.000 152.49159 66 GLU B C 1
ATOM 1167 O O . GLU B 1 27 ? 11.68184 4.41480 -16.42972 1.000 153.22142 66 GLU B O 1
ATOM 1173 N N . GLN B 1 28 ? 12.34105 2.28126 -16.70730 1.000 143.01056 67 GLN B N 1
ATOM 1174 C CA . GLN B 1 28 ? 13.42955 2.39107 -15.75090 1.000 138.55253 67 GLN B CA 1
ATOM 1175 C C . GLN B 1 28 ? 14.71305 1.81483 -16.33199 1.000 130.67000 67 GLN B C 1
ATOM 1176 O O . GLN B 1 28 ? 14.68896 0.82186 -17.06665 1.000 128.45951 67 GLN B O 1
ATOM 1182 N N . ILE B 1 29 ? 15.82778 2.46186 -16.00102 1.000 125.41463 68 ILE B N 1
ATOM 1183 C CA . ILE B 1 29 ? 17.16533 1.96478 -16.29198 1.000 113.30783 68 ILE B CA 1
ATOM 1184 C C . ILE B 1 29 ? 17.73470 1.40523 -14.99868 1.000 112.99727 68 ILE B C 1
ATOM 1185 O O . ILE B 1 29 ? 17.84426 2.12200 -13.99635 1.000 113.46545 68 ILE B O 1
ATOM 1190 N N . VAL B 1 30 ? 18.09819 0.14320 -15.01167 1.000 108.35099 69 VAL B N 1
ATOM 1191 C CA . VAL B 1 30 ? 18.73787 -0.47458 -13.85923 1.000 101.82466 69 VAL B CA 1
ATOM 1192 C C . VAL B 1 30 ? 20.23764 -0.24040 -13.95135 1.000 99.69131 69 VAL B C 1
ATOM 1193 O O . VAL B 1 30 ? 20.83640 -0.31994 -15.03258 1.000 97.56351 69 VAL B O 1
ATOM 1197 N N . TYR B 1 31 ? 20.84826 0.07067 -12.81668 1.000 99.45991 70 TYR B N 1
ATOM 1198 C CA . TYR B 1 31 ? 22.27629 0.30582 -12.75282 1.000 92.86304 70 TYR B CA 1
ATOM 1199 C C . TYR B 1 31 ? 22.94607 -0.80971 -11.96705 1.000 91.24176 70 TYR B C 1
ATOM 1200 O O . TYR B 1 31 ? 22.30617 -1.55925 -11.22556 1.000 91.96582 70 TYR B O 1
ATOM 1209 N N . GLU B 1 32 ? 24.25004 -0.92988 -12.17716 1.000 87.32155 71 GLU B N 1
ATOM 1210 C CA . GLU B 1 32 ? 25.05401 -1.93199 -11.50651 1.000 82.58269 71 GLU B CA 1
ATOM 1211 C C . GLU B 1 32 ? 26.43624 -1.34741 -11.27038 1.000 82.92933 71 GLU B C 1
ATOM 1212 O O . GLU B 1 32 ? 26.85102 -0.39574 -11.94023 1.000 84.07023 71 GLU B O 1
ATOM 1218 N N . CYS B 1 33 ? 27.14672 -1.92537 -10.30327 1.000 77.76274 72 CYS B N 1
ATOM 1219 C CA . CYS B 1 33 ? 28.47789 -1.43566 -9.98265 1.000 71.34392 72 CYS B CA 1
ATOM 1220 C C . CYS B 1 33 ? 29.39177 -1.56684 -11.18577 1.000 77.31438 72 CYS B C 1
ATOM 1221 O O . CYS B 1 33 ? 29.27143 -2.50164 -11.98368 1.000 77.11953 72 CYS B O 1
ATOM 1224 N N . ARG B 1 34 ? 30.28349 -0.59496 -11.33411 1.000 77.35259 73 ARG B N 1
ATOM 1225 C CA . ARG B 1 34 ? 31.34065 -0.72040 -12.31762 1.000 69.95299 73 ARG B CA 1
ATOM 1226 C C . ARG B 1 34 ? 32.30810 -1.81892 -11.89244 1.000 68.80301 73 ARG B C 1
ATOM 1227 O O . ARG B 1 34 ? 32.30631 -2.29331 -10.74480 1.000 69.51263 73 ARG B O 1
ATOM 1235 N N . LEU B 1 35 ? 33.13257 -2.22911 -12.84549 1.000 64.92642 74 LEU B N 1
ATOM 1236 C CA . LEU B 1 35 ? 34.30979 -3.02713 -12.54645 1.000 63.13830 74 LEU B CA 1
ATOM 1237 C C . LEU B 1 35 ? 35.07410 -2.39133 -11.41095 1.000 62.40630 74 LEU B C 1
ATOM 1238 O O . LEU B 1 35 ? 35.37315 -1.19695 -11.45735 1.000 62.38791 74 LEU B O 1
ATOM 1243 N N . GLY B 1 36 ? 35.39456 -3.18784 -10.39158 1.000 59.42211 75 GLY B N 1
ATOM 1244 C CA . GLY B 1 36 ? 36.23561 -2.65710 -9.33749 1.000 55.54809 75 GLY B CA 1
ATOM 1245 C C . GLY B 1 36 ? 35.50250 -1.90155 -8.25450 1.000 56.07504 75 GLY B C 1
ATOM 1246 O O . GLY B 1 36 ? 36.15205 -1.36011 -7.35416 1.000 54.18496 75 GLY B O 1
ATOM 1247 N N . PHE B 1 37 ? 34.17787 -1.85125 -8.31037 1.000 58.68059 76 PHE B N 1
ATOM 1248 C CA . PHE B 1 37 ? 33.34430 -1.31861 -7.25011 1.000 56.66500 76 PHE B CA 1
ATOM 1249 C C . PHE B 1 37 ? 32.45946 -2.43231 -6.69340 1.000 60.63765 76 PHE B C 1
ATOM 1250 O O . PHE B 1 37 ? 32.35092 -3.51918 -7.26341 1.000 59.12126 76 PHE B O 1
ATOM 1258 N N . GLN B 1 38 ? 31.82522 -2.14863 -5.56315 1.000 53.80712 77 GLN B N 1
ATOM 1259 C CA . GLN B 1 38 ? 30.93825 -3.07835 -4.88755 1.000 53.85692 77 GLN B CA 1
ATOM 1260 C C . GLN B 1 38 ? 29.80830 -2.27001 -4.27068 1.000 54.64483 77 GLN B C 1
ATOM 1261 O O . GLN B 1 38 ? 29.96919 -1.07411 -4.00505 1.000 53.33437 77 GLN B O 1
ATOM 1267 N N . PRO B 1 39 ? 28.65265 -2.89092 -4.03927 1.000 52.73817 78 PRO B N 1
ATOM 1268 C CA . PRO B 1 39 ? 27.51976 -2.16904 -3.43576 1.000 62.06632 78 PRO B CA 1
ATOM 1269 C C . PRO B 1 39 ? 27.83228 -1.55639 -2.06615 1.000 61.37103 78 PRO B C 1
ATOM 1270 O O . PRO B 1 39 ? 28.52053 -2.15023 -1.23081 1.000 54.26397 78 PRO B O 1
ATOM 1274 N N . VAL B 1 40 ? 27.34421 -0.32232 -1.88114 1.000 59.49633 79 VAL B N 1
ATOM 1275 C CA . VAL B 1 40 ? 27.40766 0.36677 -0.59693 1.000 60.93748 79 VAL B CA 1
ATOM 1276 C C . VAL B 1 40 ? 26.54360 -0.34765 0.43193 1.000 63.53032 79 VAL B C 1
ATOM 1277 O O . VAL B 1 40 ? 26.94034 -0.52136 1.59006 1.000 67.06765 79 VAL B O 1
ATOM 1281 N N . THR B 1 41 ? 25.33936 -0.74380 0.03043 1.000 64.09446 80 THR B N 1
ATOM 1282 C CA . THR B 1 41 ? 24.44875 -1.54542 0.86544 1.000 68.85924 80 THR B CA 1
ATOM 1283 C C . THR B 1 41 ? 23.91004 -2.69177 0.01635 1.000 68.44989 80 THR B C 1
ATOM 1284 O O . THR B 1 41 ? 22.95444 -2.49959 -0.75817 1.000 69.83496 80 THR B O 1
ATOM 1288 N N . PRO B 1 42 ? 24.50913 -3.88311 0.11740 1.000 72.56596 81 PRO B N 1
ATOM 1289 C CA . PRO B 1 42 ? 24.11188 -4.99804 -0.74895 1.000 76.00048 81 PRO B CA 1
ATOM 1290 C C . PRO B 1 42 ? 22.62238 -5.29185 -0.67797 1.000 80.69321 81 PRO B C 1
ATOM 1291 O O . PRO B 1 42 ? 21.97758 -5.10669 0.35398 1.000 85.35805 81 PRO B O 1
ATOM 1295 N N . GLY B 1 43 ? 22.08502 -5.76052 -1.79656 1.000 86.70031 82 GLY B N 1
ATOM 1296 C CA . GLY B 1 43 ? 20.66673 -6.00312 -1.95363 1.000 89.62601 82 GLY B CA 1
ATOM 1297 C C . GLY B 1 43 ? 19.91960 -4.82202 -2.54173 1.000 89.55443 82 GLY B C 1
ATOM 1298 O O . GLY B 1 43 ? 19.00038 -5.00424 -3.34591 1.000 91.57422 82 GLY B O 1
ATOM 1299 N N . GLN B 1 44 ? 20.31928 -3.60543 -2.16719 1.000 81.69845 83 GLN B N 1
ATOM 1300 C CA . GLN B 1 44 ? 19.61423 -2.39943 -2.59013 1.000 82.90078 83 GLN B CA 1
ATOM 1301 C C . GLN B 1 44 ? 19.57854 -2.27293 -4.10801 1.000 86.85252 83 GLN B C 1
ATOM 1302 O O . GLN B 1 44 ? 20.62556 -2.21528 -4.76250 1.000 88.84549 83 GLN B O 1
ATOM 1308 N N . VAL B 1 45 ? 18.37416 -2.20315 -4.66455 1.000 86.86679 84 VAL B N 1
ATOM 1309 C CA . VAL B 1 45 ? 18.21388 -2.12912 -6.11241 1.000 91.00897 84 VAL B CA 1
ATOM 1310 C C . VAL B 1 45 ? 18.45173 -0.69314 -6.57028 1.000 90.50421 84 VAL B C 1
ATOM 1311 O O . VAL B 1 45 ? 17.87620 0.25635 -6.02330 1.000 88.44670 84 VAL B O 1
ATOM 1315 N N . LEU B 1 46 ? 19.32139 -0.53093 -7.56501 1.000 93.85167 85 LEU B N 1
ATOM 1316 C CA . LEU B 1 46 ? 19.72732 0.77575 -8.06840 1.000 96.29257 85 LEU B CA 1
ATOM 1317 C C . LEU B 1 46 ? 19.09463 0.99365 -9.43330 1.000 100.62324 85 LEU B C 1
ATOM 1318 O O . LEU B 1 46 ? 19.33143 0.20973 -10.35645 1.000 99.25987 85 LEU B O 1
ATOM 1323 N N . ALA B 1 47 ? 18.31377 2.06332 -9.57142 1.000 106.61259 86 ALA B N 1
ATOM 1324 C CA . ALA B 1 47 ? 17.65548 2.31089 -10.84617 1.000 113.16099 86 ALA B CA 1
ATOM 1325 C C . ALA B 1 47 ? 17.21223 3.76516 -10.94805 1.000 120.48815 86 ALA B C 1
ATOM 1326 O O . ALA B 1 47 ? 16.86100 4.40017 -9.94804 1.000 117.56384 86 ALA B O 1
ATOM 1328 N N . LEU B 1 48 ? 17.25772 4.27882 -12.17599 1.000 120.62928 87 LEU B N 1
ATOM 1329 C CA . LEU B 1 48 ? 16.60505 5.51729 -12.56493 1.000 127.25069 87 LEU B CA 1
ATOM 1330 C C . LEU B 1 48 ? 15.25583 5.18677 -13.18162 1.000 134.97525 87 LEU B C 1
ATOM 1331 O O . LEU B 1 48 ? 15.08965 4.14218 -13.81196 1.000 133.78923 87 LEU B O 1
ATOM 1336 N N . VAL B 1 49 ? 14.28876 6.08093 -12.99583 1.000 142.63811 88 VAL B N 1
ATOM 1337 C CA . VAL B 1 49 ? 12.96409 5.92607 -13.58659 1.000 149.12656 88 VAL B CA 1
ATOM 1338 C C . VAL B 1 49 ? 12.58707 7.23502 -14.26236 1.000 154.02959 88 VAL B C 1
ATOM 1339 O O . VAL B 1 49 ? 12.59785 8.29307 -13.62109 1.000 153.45102 88 VAL B O 1
ATOM 1343 N N . CYS B 1 50 ? 12.26409 7.16750 -15.55386 1.000 163.61017 89 CYS B N 1
ATOM 1344 C CA . CYS B 1 50 ? 11.68029 8.31600 -16.23329 1.000 168.92493 89 CYS B CA 1
ATOM 1345 C C . CYS B 1 50 ? 10.31801 8.59829 -15.61712 1.000 172.80364 89 CYS B C 1
ATOM 1346 O O . CYS B 1 50 ? 9.38523 7.80155 -15.76337 1.000 174.53548 89 CYS B O 1
ATOM 1349 N N . GLN B 1 51 ? 10.20158 9.71428 -14.90573 1.000 169.73915 90 GLN B N 1
ATOM 1350 C CA . GLN B 1 51 ? 8.97660 10.02794 -14.19182 1.000 171.48032 90 GLN B CA 1
ATOM 1351 C C . GLN B 1 51 ? 7.97477 10.70388 -15.12296 1.000 176.33892 90 GLN B C 1
ATOM 1352 O O . GLN B 1 51 ? 8.20895 10.87292 -16.32304 1.000 177.57526 90 GLN B O 1
ATOM 1358 N N . ASP B 1 52 ? 6.83903 11.10518 -14.55330 1.000 178.21113 91 ASP B N 1
ATOM 1359 C CA . ASP B 1 52 ? 5.79733 11.75033 -15.33849 1.000 181.90324 91 ASP B CA 1
ATOM 1360 C C . ASP B 1 52 ? 6.09243 13.21777 -15.62520 1.000 180.74608 91 ASP B C 1
ATOM 1361 O O . ASP B 1 52 ? 5.59948 13.74452 -16.62805 1.000 184.47066 91 ASP B O 1
ATOM 1366 N N . ASN B 1 53 ? 6.88583 13.89127 -14.78602 1.000 178.03063 92 ASN B N 1
ATOM 1367 C CA . ASN B 1 53 ? 7.31151 15.25433 -15.09036 1.000 176.12584 92 ASN B CA 1
ATOM 1368 C C . ASN B 1 53 ? 8.49271 15.30458 -16.06122 1.000 177.87421 92 ASN B C 1
ATOM 1369 O O . ASN B 1 53 ? 9.19286 16.32349 -16.11459 1.000 176.96488 92 ASN B O 1
ATOM 1374 N N . ASN B 1 54 ? 8.71893 14.22848 -16.81640 1.000 181.00607 93 ASN B N 1
ATOM 1375 C CA . ASN B 1 54 ? 9.74969 14.10625 -17.84595 1.000 181.36671 93 ASN B CA 1
ATOM 1376 C C . ASN B 1 54 ? 11.16717 14.30483 -17.31572 1.000 179.34078 93 ASN B C 1
ATOM 1377 O O . ASN B 1 54 ? 12.10448 14.45571 -18.10938 1.000 181.32188 93 ASN B O 1
ATOM 1382 N N . THR B 1 55 ? 11.35732 14.30374 -16.00275 1.000 170.87334 94 THR B N 1
ATOM 1383 C CA . THR B 1 55 ? 12.69420 14.32464 -15.43429 1.000 165.32351 94 THR B CA 1
ATOM 1384 C C . THR B 1 55 ? 13.13726 12.90349 -15.11142 1.000 158.66903 94 THR B C 1
ATOM 1385 O O . THR B 1 55 ? 12.32483 11.98021 -15.01986 1.000 160.84262 94 THR B O 1
ATOM 1389 N N . TRP B 1 56 ? 14.44441 12.73213 -14.94474 1.000 152.79276 95 TRP B N 1
ATOM 1390 C CA . TRP B 1 56 ? 14.95884 11.49216 -14.38536 1.000 144.73280 95 TRP B CA 1
ATOM 1391 C C . TRP B 1 56 ? 14.88323 11.56108 -12.86793 1.000 142.50160 95 TRP B C 1
ATOM 1392 O O . TRP B 1 56 ? 15.13245 12.61183 -12.26867 1.000 138.71533 95 TRP B O 1
ATOM 1403 N N . SER B 1 57 ? 14.52507 10.43928 -12.24857 1.000 142.76248 96 SER B N 1
ATOM 1404 C CA . SER B 1 57 ? 14.38639 10.39652 -10.80176 1.000 143.01578 96 SER B CA 1
ATOM 1405 C C . SER B 1 57 ? 15.73885 10.61433 -10.12105 1.000 140.80355 96 SER B C 1
ATOM 1406 O O . SER B 1 57 ? 16.78986 10.70040 -10.75990 1.000 136.94666 96 SER B O 1
ATOM 1409 N N . SER B 1 58 ? 15.70152 10.71533 -8.79814 1.000 140.22254 97 SER B N 1
ATOM 1410 C CA . SER B 1 58 ? 16.90690 10.94903 -8.01431 1.000 139.16433 97 SER B CA 1
ATOM 1411 C C . SER B 1 58 ? 17.46516 9.61156 -7.54019 1.000 136.21311 97 SER B C 1
ATOM 1412 O O . SER B 1 58 ? 16.78168 8.85920 -6.83552 1.000 134.37695 97 SER B O 1
ATOM 1415 N N . LEU B 1 59 ? 18.70205 9.31571 -7.93787 1.000 133.23629 98 LEU B N 1
ATOM 1416 C CA . LEU B 1 59 ? 19.38167 8.07286 -7.58859 1.000 128.60997 98 LEU B CA 1
ATOM 1417 C C . LEU B 1 59 ? 20.69151 8.41552 -6.89532 1.000 130.89886 98 LEU B C 1
ATOM 1418 O O . LEU B 1 59 ? 21.60615 8.95928 -7.52464 1.000 127.60720 98 LEU B O 1
ATOM 1423 N N . GLN B 1 60 ? 20.77696 8.09852 -5.60461 1.000 138.04581 99 GLN B N 1
ATOM 1424 C CA . GLN B 1 60 ? 22.03017 8.23692 -4.87736 1.000 137.41148 99 GLN B CA 1
ATOM 1425 C C . GLN B 1 60 ? 23.09537 7.32896 -5.48445 1.000 132.35760 99 GLN B C 1
ATOM 1426 O O . GLN B 1 60 ? 22.79158 6.30921 -6.11002 1.000 130.44641 99 GLN B O 1
ATOM 1432 N N . GLU B 1 61 ? 24.35778 7.71277 -5.30650 1.000 120.10641 100 GLU B N 1
ATOM 1433 C CA . GLU B 1 61 ? 25.45596 6.85980 -5.74362 1.000 106.11460 100 GLU B CA 1
ATOM 1434 C C . GLU B 1 61 ? 25.46374 5.57217 -4.92923 1.000 97.07412 100 GLU B C 1
ATOM 1435 O O . GLU B 1 61 ? 25.43118 5.60027 -3.69642 1.000 99.30870 100 GLU B O 1
ATOM 1441 N N . GLY B 1 62 ? 25.50934 4.44164 -5.61781 1.000 88.02655 101 GLY B N 1
ATOM 1442 C CA . GLY B 1 62 ? 25.16587 3.19554 -4.96971 1.000 81.54860 101 GLY B CA 1
ATOM 1443 C C . GLY B 1 62 ? 26.31577 2.26200 -4.67661 1.000 74.40250 101 GLY B C 1
ATOM 1444 O O . GLY B 1 62 ? 26.15748 1.32386 -3.88499 1.000 68.93636 101 GLY B O 1
ATOM 1445 N N . CYS B 1 63 ? 27.47183 2.50224 -5.29124 1.000 68.72866 102 CYS B N 1
ATOM 1446 C CA . CYS B 1 63 ? 28.60980 1.60966 -5.14849 1.000 61.95024 102 CYS B CA 1
ATOM 1447 C C . CYS B 1 63 ? 29.81408 2.37095 -4.61213 1.000 60.26272 102 CYS B C 1
ATOM 1448 O O . CYS B 1 63 ? 29.76869 3.58420 -4.40042 1.000 64.53368 102 CYS B O 1
ATOM 1451 N N . LYS B 1 64 ? 30.88732 1.61984 -4.35793 1.000 53.69092 103 LYS B N 1
ATOM 1452 C CA . LYS B 1 64 ? 32.07412 2.13970 -3.70367 1.000 49.00379 103 LYS B CA 1
ATOM 1453 C C . LYS B 1 64 ? 33.25263 1.28818 -4.13714 1.000 49.11321 103 LYS B C 1
ATOM 1454 O O . LYS B 1 64 ? 33.11887 0.09191 -4.40025 1.000 48.72420 103 LYS B O 1
ATOM 1460 N N . LYS B 1 65 ? 34.39769 1.93549 -4.24112 1.000 46.01830 104 LYS B N 1
ATOM 1461 C CA . LYS B 1 65 ? 35.58267 1.31658 -4.79657 1.000 45.69476 104 LYS B CA 1
ATOM 1462 C C . LYS B 1 65 ? 36.02325 0.14097 -3.92835 1.000 51.90922 104 LYS B C 1
ATOM 1463 O O . LYS B 1 65 ? 36.20458 0.27749 -2.71192 1.000 56.40649 104 LYS B O 1
ATOM 1469 N N . ARG B 1 66 ? 36.14836 -1.02880 -4.54071 1.000 51.55978 105 ARG B N 1
ATOM 1470 C CA . ARG B 1 66 ? 36.69611 -2.16909 -3.83324 1.000 46.06696 105 ARG B CA 1
ATOM 1471 C C . ARG B 1 66 ? 38.12358 -1.88122 -3.40767 1.000 48.89541 105 ARG B C 1
ATOM 1472 O O . ARG B 1 66 ? 38.77449 -0.94861 -3.89998 1.000 42.28302 105 ARG B O 1
ATOM 1480 N N . ARG B 1 67 ? 38.60075 -2.70413 -2.46280 1.000 51.18053 106 ARG B N 1
ATOM 1481 C CA . ARG B 1 67 ? 39.93797 -2.61166 -1.90441 1.000 43.33264 106 ARG B CA 1
ATOM 1482 C C . ARG B 1 67 ? 40.67064 -3.92559 -2.06270 1.000 43.14508 106 ARG B C 1
ATOM 1483 O O . ARG B 1 67 ? 40.10480 -5.00028 -1.82783 1.000 44.92108 106 ARG B O 1
ATOM 1491 N N . CYS B 1 68 ? 41.94599 -3.82388 -2.37146 1.000 42.11240 107 CYS B N 1
ATOM 1492 C CA . CYS B 1 68 ? 42.82250 -4.96556 -2.33185 1.000 42.47450 107 CYS B CA 1
ATOM 1493 C C . CYS B 1 68 ? 43.27990 -5.25200 -0.89969 1.000 47.48856 107 CYS B C 1
ATOM 1494 O O . CYS B 1 68 ? 43.25080 -4.36547 -0.02661 1.000 46.44731 107 CYS B O 1
ATOM 1497 N N . PRO B 1 69 ? 43.69169 -6.49549 -0.62600 1.000 48.68695 108 PRO B N 1
ATOM 1498 C CA . PRO B 1 69 ? 44.20196 -6.83324 0.71286 1.000 48.38709 108 PRO B CA 1
ATOM 1499 C C . PRO B 1 69 ? 45.42779 -5.99925 1.05943 1.000 48.44890 108 PRO B C 1
ATOM 1500 O O . PRO B 1 69 ? 46.21118 -5.62071 0.18636 1.000 45.46834 108 PRO B O 1
ATOM 1504 N N . THR B 1 70 ? 45.59247 -5.71123 2.35847 1.000 49.38455 109 THR B N 1
ATOM 1505 C CA . THR B 1 70 ? 46.76874 -4.97224 2.81213 1.000 47.67862 109 THR B CA 1
ATOM 1506 C C . THR B 1 70 ? 48.02165 -5.8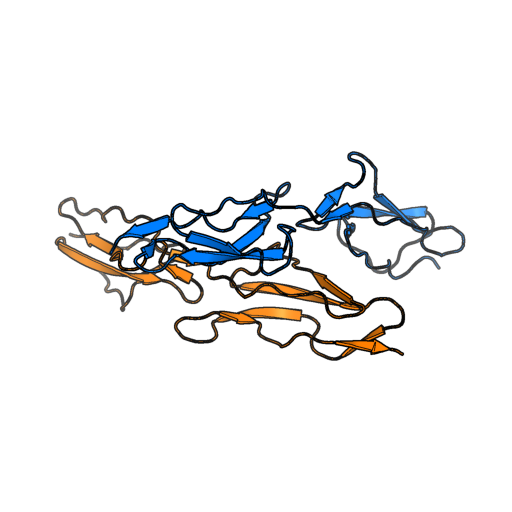4070 2.66503 1.000 46.06943 109 THR B C 1
ATOM 1507 O O . THR B 1 70 ? 47.96275 -7.06516 2.53365 1.000 46.95424 109 THR B O 1
ATOM 1511 N N . LEU B 1 71 ? 49.17090 -5.18584 2.67553 1.000 47.12065 110 LEU B N 1
ATOM 1512 C CA . LEU B 1 71 ? 50.41791 -5.83405 2.30950 1.000 45.69172 110 LEU B CA 1
ATOM 1513 C C . LEU B 1 71 ? 51.45725 -5.59832 3.39815 1.000 48.29401 110 LEU B C 1
ATOM 1514 O O . LEU B 1 71 ? 51.54430 -4.50185 3.95309 1.000 46.78606 110 LEU B O 1
ATOM 1519 N N . ALA B 1 72 ? 52.25715 -6.62267 3.68432 1.000 44.80736 111 ALA B N 1
ATOM 1520 C CA . ALA B 1 72 ? 53.32831 -6.51410 4.66258 1.000 50.08727 111 ALA B CA 1
ATOM 1521 C C . ALA B 1 72 ? 54.63198 -6.13085 3.97707 1.000 52.39344 111 ALA B C 1
ATOM 1522 O O . ALA B 1 72 ? 54.86110 -6.45707 2.80577 1.000 55.09358 111 ALA B O 1
ATOM 1524 N N . ASP B 1 73 ? 55.47270 -5.41386 4.71058 1.000 51.00090 112 ASP B N 1
ATOM 1525 C CA . ASP B 1 73 ? 56.83099 -5.16669 4.26552 1.000 54.13424 112 ASP B CA 1
ATOM 1526 C C . ASP B 1 73 ? 57.54924 -6.50048 4.07003 1.000 53.73365 112 ASP B C 1
ATOM 1527 O O . ASP B 1 73 ? 57.49634 -7.36249 4.94952 1.000 56.82743 112 ASP B O 1
ATOM 1532 N N . PRO B 1 74 ? 58.19479 -6.72862 2.93803 1.000 55.58325 113 PRO B N 1
ATOM 1533 C CA . PRO B 1 74 ? 59.06288 -7.90556 2.84391 1.000 57.15108 113 PRO B CA 1
ATOM 1534 C C . PRO B 1 74 ? 60.17255 -7.80519 3.87499 1.000 62.16039 113 PRO B C 1
ATOM 1535 O O . PRO B 1 74 ? 60.57794 -6.71144 4.28291 1.000 62.60408 113 PRO B O 1
ATOM 1539 N N . THR B 1 75 ? 60.64117 -8.96085 4.32975 1.000 60.61391 114 THR B N 1
ATOM 1540 C CA . THR B 1 75 ? 61.80906 -8.95693 5.18826 1.000 62.45603 114 THR B CA 1
ATOM 1541 C C . THR B 1 75 ? 62.94854 -8.22487 4.49129 1.000 65.88494 114 THR B C 1
ATOM 1542 O O . THR B 1 75 ? 63.19833 -8.42863 3.29591 1.000 62.68700 114 THR B O 1
ATOM 1546 N N . ASN B 1 76 ? 63.60148 -7.33986 5.24951 1.000 66.39863 115 ASN B N 1
ATOM 1547 C CA . ASN B 1 76 ? 64.73672 -6.53931 4.80783 1.000 63.54659 115 ASN B CA 1
ATOM 1548 C C . ASN B 1 76 ? 64.33961 -5.53167 3.74622 1.000 61.92555 115 ASN B C 1
ATOM 1549 O O . ASN B 1 76 ? 65.17133 -5.09865 2.95436 1.000 67.98257 115 ASN B O 1
ATOM 1554 N N . GLY B 1 77 ? 63.08250 -5.12803 3.74709 1.000 62.04588 116 GLY B N 1
ATOM 1555 C CA . GLY B 1 77 ? 62.62096 -4.11717 2.82290 1.000 59.61714 116 GLY B CA 1
ATOM 1556 C C . GLY B 1 77 ? 61.30492 -3.50899 3.24278 1.000 58.45507 116 GLY B C 1
ATOM 1557 O O . GLY B 1 77 ? 60.91090 -3.53954 4.40995 1.000 57.70657 116 GLY B O 1
ATOM 1558 N N . GLN B 1 78 ? 60.59567 -2.95874 2.26879 1.000 56.27805 117 GLN B N 1
ATOM 1559 C CA . GLN B 1 78 ? 59.42539 -2.16366 2.60428 1.000 56.82916 117 GLN B CA 1
ATOM 1560 C C . GLN B 1 78 ? 58.49428 -2.08519 1.39455 1.000 54.11308 117 GLN B C 1
ATOM 1561 O O . GLN B 1 78 ? 58.94013 -2.11941 0.24517 1.000 55.59357 117 GLN B O 1
ATOM 1567 N N . VAL B 1 79 ? 57.19361 -2.02986 1.67369 1.000 51.52674 118 VAL B N 1
ATOM 1568 C CA . VAL B 1 79 ? 56.17153 -1.76843 0.67927 1.000 52.68933 118 VAL B CA 1
ATOM 1569 C C . VAL B 1 79 ? 55.62047 -0.37561 0.94754 1.000 53.04724 118 VAL B C 1
ATOM 1570 O O . VAL B 1 79 ? 55.31855 -0.03714 2.09117 1.000 46.99014 118 VAL B O 1
ATOM 1574 N N . ILE B 1 80 ? 55.50491 0.42954 -0.11033 1.000 52.17253 119 ILE B N 1
ATOM 1575 C CA . ILE B 1 80 ? 55.11155 1.82995 -0.04067 1.000 48.32225 119 ILE B CA 1
ATOM 1576 C C . ILE B 1 80 ? 53.78110 1.95668 -0.77076 1.000 47.11491 119 ILE B C 1
ATOM 1577 O O . ILE B 1 80 ? 53.69604 1.69733 -1.97946 1.000 48.25094 119 ILE B O 1
ATOM 1582 N N . LEU B 1 81 ? 52.73962 2.30585 -0.02467 1.000 46.00168 120 LEU B N 1
ATOM 1583 C CA . LEU B 1 81 ? 51.42673 2.61171 -0.56786 1.000 45.56730 120 LEU B CA 1
ATOM 1584 C C . LEU B 1 81 ? 51.48771 4.03345 -1.09211 1.000 46.89529 120 LEU B C 1
ATOM 1585 O O . LEU B 1 81 ? 51.08976 4.98739 -0.41436 1.000 47.89492 120 LEU B O 1
ATOM 1590 N N . VAL B 1 82 ? 52.03315 4.16935 -2.31198 1.000 42.68224 121 VAL B N 1
ATOM 1591 C CA . VAL B 1 82 ? 52.28208 5.48298 -2.90389 1.000 42.51998 121 VAL B CA 1
ATOM 1592 C C . VAL B 1 82 ? 50.99797 6.25001 -3.14161 1.000 40.65533 121 VAL B C 1
ATOM 1593 O O . VAL B 1 82 ? 51.02437 7.47467 -3.22262 1.000 47.42851 121 VAL B O 1
ATOM 1597 N N . ASN B 1 83 ? 49.86401 5.57749 -3.22856 1.000 41.51588 122 ASN B N 1
ATOM 1598 C CA . ASN B 1 83 ? 48.60713 6.27294 -3.43542 1.000 43.32852 122 ASN B CA 1
ATOM 1599 C C . ASN B 1 83 ? 47.79229 6.39913 -2.16268 1.000 43.90122 122 ASN B C 1
ATOM 1600 O O . ASN B 1 83 ? 46.65979 6.89258 -2.21394 1.000 41.86385 122 ASN B O 1
ATOM 1605 N N . GLY B 1 84 ? 48.33093 5.95729 -1.02727 1.000 43.97316 123 GLY B N 1
ATOM 1606 C CA . GLY B 1 84 ? 47.64427 6.15654 0.21914 1.000 46.23259 123 GLY B CA 1
ATOM 1607 C C . GLY B 1 84 ? 46.58276 5.14134 0.54673 1.000 46.16329 123 GLY B C 1
ATOM 1608 O O . GLY B 1 84 ? 45.84268 5.34472 1.50878 1.000 46.17126 123 GLY B O 1
ATOM 1609 N N . SER B 1 85 ? 46.47064 4.06320 -0.21652 1.000 45.97225 124 SER B N 1
ATOM 1610 C CA . SER B 1 85 ? 45.44871 3.06437 0.06634 1.000 45.76182 124 SER B CA 1
ATOM 1611 C C . SER B 1 85 ? 45.72782 1.83658 -0.78964 1.000 43.19310 124 SER B C 1
ATOM 1612 O O . SER B 1 85 ? 46.68625 1.80405 -1.56636 1.000 43.63612 124 SER B O 1
ATOM 1615 N N . THR B 1 86 ? 44.89890 0.80603 -0.60854 1.000 44.17422 125 THR B N 1
ATOM 1616 C CA . THR B 1 86 ? 44.88674 -0.36355 -1.47938 1.000 45.70247 125 THR B CA 1
ATOM 1617 C C . THR B 1 86 ? 43.62369 -0.42004 -2.34842 1.000 44.17617 125 THR B C 1
ATOM 1618 O O . THR B 1 86 ? 43.19857 -1.49843 -2.80514 1.000 45.62978 125 THR B O 1
ATOM 1622 N N . ALA B 1 87 ? 43.01696 0.73848 -2.58298 1.000 41.12640 126 ALA B N 1
ATOM 1623 C CA . ALA B 1 87 ? 41.80433 0.80306 -3.38644 1.000 43.97373 126 ALA B CA 1
ATOM 1624 C C . ALA B 1 87 ? 42.09291 0.40260 -4.82645 1.000 44.94776 126 ALA B C 1
ATOM 1625 O O . ALA B 1 87 ? 43.20727 0.57643 -5.33206 1.000 43.40446 126 ALA B O 1
ATOM 1627 N N . PHE B 1 88 ? 41.08022 -0.18712 -5.46322 1.000 45.97039 127 PHE B N 1
ATOM 1628 C CA . PHE B 1 88 ? 41.08928 -0.49986 -6.88126 1.000 47.00609 127 PHE B CA 1
ATOM 1629 C C . PHE B 1 88 ? 41.74842 0.60077 -7.69421 1.000 44.48576 127 PHE B C 1
ATOM 1630 O O . PHE B 1 88 ? 41.36913 1.76629 -7.59796 1.000 45.63764 127 PHE B O 1
ATOM 1638 N N . GLY B 1 89 ? 42.71033 0.21756 -8.52344 1.000 42.96207 128 GLY B N 1
ATOM 1639 C CA . GLY B 1 89 ? 43.34594 1.18906 -9.39946 1.000 44.10588 128 GLY B CA 1
ATOM 1640 C C . GLY B 1 89 ? 44.48288 1.96600 -8.77511 1.000 45.97499 128 GLY B C 1
ATOM 1641 O O . GLY B 1 89 ? 44.91660 2.96505 -9.35885 1.000 45.81450 128 GLY B O 1
ATOM 1642 N N . SER B 1 90 ? 44.95129 1.55825 -7.58982 1.000 42.51809 129 SER B N 1
ATOM 1643 C CA . SER B 1 90 ? 46.16332 2.05532 -6.95623 1.000 43.46773 129 SER B CA 1
ATOM 1644 C C . SER B 1 90 ? 47.29585 1.08603 -7.21079 1.000 42.81620 129 SER B C 1
ATOM 1645 O O . SER B 1 90 ? 47.06798 -0.06265 -7.59431 1.000 42.28573 129 SER B O 1
ATOM 1648 N N . GLU B 1 91 ? 48.51669 1.52787 -6.88677 1.000 40.74551 130 GLU B N 1
ATOM 1649 C CA . GLU B 1 91 ? 49.69662 0.67639 -6.97225 1.000 40.27838 130 GLU B CA 1
ATOM 1650 C C . GLU B 1 91 ? 50.55378 0.79620 -5.71313 1.000 47.51975 130 GLU B C 1
ATOM 1651 O O . GLU B 1 91 ? 50.49577 1.78851 -4.97023 1.000 45.07944 130 GLU B O 1
ATOM 1657 N N . VAL B 1 92 ? 51.40265 -0.21422 -5.50833 1.000 44.42267 131 VAL B N 1
ATOM 1658 C CA . VAL B 1 92 ? 52.36296 -0.19791 -4.41626 1.000 45.73115 131 VAL B CA 1
ATOM 1659 C C . VAL B 1 92 ? 53.74929 -0.44864 -4.97839 1.000 50.41657 131 VAL B C 1
ATOM 1660 O O . VAL B 1 92 ? 53.92790 -1.16476 -5.97523 1.000 46.48370 131 VAL B O 1
ATOM 1664 N N . HIS B 1 93 ? 54.73912 0.15756 -4.32663 1.000 49.12315 132 HIS B N 1
ATOM 1665 C CA . HIS B 1 93 ? 56.13581 -0.01370 -4.70356 1.000 47.57528 132 HIS B CA 1
ATOM 1666 C C . HIS B 1 93 ? 56.87840 -0.81322 -3.63786 1.000 49.26012 132 HIS B C 1
ATOM 1667 O O . HIS B 1 93 ? 56.68267 -0.60964 -2.44492 1.000 48.68851 132 HIS B O 1
ATOM 1674 N N . TYR B 1 94 ? 57.70604 -1.74621 -4.07438 1.000 50.58936 133 TYR B N 1
ATOM 1675 C CA . TYR B 1 94 ? 58.55300 -2.50919 -3.18374 1.000 50.01075 133 TYR B CA 1
ATOM 1676 C C . TYR B 1 94 ? 59.98997 -2.03547 -3.31429 1.000 56.36906 133 TYR B C 1
ATOM 1677 O O . TYR B 1 94 ? 60.47980 -1.79026 -4.42907 1.000 54.00001 133 TYR B O 1
ATOM 1686 N N . VAL B 1 95 ? 60.66356 -1.92401 -2.16453 1.000 55.78884 134 VAL B N 1
ATOM 1687 C CA . VAL B 1 95 ? 62.04404 -1.47325 -2.09011 1.000 57.91611 134 VAL B CA 1
ATOM 1688 C C . VAL B 1 95 ? 62.74607 -2.34751 -1.06621 1.000 64.34501 134 VAL B C 1
ATOM 1689 O O . VAL B 1 95 ? 62.11953 -2.91217 -0.16831 1.000 64.29619 134 VAL B O 1
ATOM 1693 N N . CYS B 1 96 ? 64.06298 -2.45494 -1.20639 1.000 65.76000 135 CYS B N 1
ATOM 1694 C CA . CYS B 1 96 ? 64.87357 -3.28357 -0.32780 1.000 66.74349 135 CYS B CA 1
ATOM 1695 C C . CYS B 1 96 ? 65.89242 -2.42067 0.40763 1.000 67.94765 135 CYS B C 1
ATOM 1696 O O . CYS B 1 96 ? 66.30047 -1.36542 -0.07970 1.000 70.11942 135 CYS B O 1
ATOM 1699 N N . ASN B 1 97 ? 66.28948 -2.86573 1.59536 1.000 69.88792 136 ASN B N 1
ATOM 1700 C CA . ASN B 1 97 ? 67.28269 -2.13142 2.36470 1.000 73.61669 136 ASN B CA 1
ATOM 1701 C C . ASN B 1 97 ? 68.67267 -2.34944 1.78040 1.000 77.41748 136 ASN B C 1
ATOM 1702 O O . ASN B 1 97 ? 68.90591 -3.26272 0.98392 1.000 76.91128 136 ASN B O 1
ATOM 1707 N N . ASN B 1 98 ? 69.60975 -1.49718 2.19245 1.000 81.36318 137 ASN B N 1
ATOM 1708 C CA . ASN B 1 98 ? 70.97037 -1.60925 1.68531 1.000 84.30621 137 ASN B CA 1
ATOM 1709 C C . ASN B 1 98 ? 71.56232 -2.96283 2.04872 1.000 84.46360 137 ASN B C 1
ATOM 1710 O O . ASN B 1 98 ? 71.30950 -3.50326 3.12977 1.000 84.22209 137 ASN B O 1
ATOM 1715 N N . GLY B 1 99 ? 72.34104 -3.51554 1.12264 1.000 86.26109 138 GLY B N 1
ATOM 1716 C CA . GLY B 1 99 ? 72.83011 -4.86819 1.22972 1.000 83.63980 138 GLY B CA 1
ATOM 1717 C C . GLY B 1 99 ? 71.93361 -5.90397 0.59619 1.000 86.24667 138 GLY B C 1
ATOM 1718 O O . GLY B 1 99 ? 72.32823 -7.07458 0.51039 1.000 87.66377 138 GLY B O 1
ATOM 1719 N N . TYR B 1 100 ? 70.74640 -5.50877 0.13584 1.000 82.11568 139 TYR B N 1
ATOM 1720 C CA . TYR B 1 100 ? 69.73211 -6.43711 -0.33746 1.000 78.87452 139 TYR B CA 1
ATOM 1721 C C . TYR B 1 100 ? 69.25601 -6.01419 -1.71294 1.000 77.72414 139 TYR B C 1
ATOM 1722 O O . TYR B 1 100 ? 69.14934 -4.81865 -2.00488 1.000 75.78972 139 TYR B O 1
ATOM 1731 N N . TYR B 1 101 ? 68.98102 -7.00314 -2.55321 1.000 77.72810 140 TYR B N 1
ATOM 1732 C CA . TYR B 1 101 ? 68.42222 -6.76147 -3.86973 1.000 75.42188 140 TYR B CA 1
ATOM 1733 C C . TYR B 1 101 ? 67.02458 -7.35533 -3.95606 1.000 70.43626 140 TYR B C 1
ATOM 1734 O O . TYR B 1 101 ? 66.68115 -8.31359 -3.25980 1.000 72.92047 140 TYR B O 1
ATOM 1743 N N . LEU B 1 102 ? 66.22765 -6.76170 -4.82774 1.000 68.23547 141 LEU B N 1
ATOM 1744 C CA . LEU B 1 102 ? 64.83000 -7.11234 -4.97845 1.000 65.38285 141 LEU B CA 1
ATOM 1745 C C . LEU B 1 102 ? 64.70124 -8.26439 -5.96453 1.000 66.56477 141 LEU B C 1
ATOM 1746 O O . LEU B 1 102 ? 65.17352 -8.17337 -7.10217 1.000 66.81480 141 LEU B O 1
ATOM 1751 N N . LEU B 1 103 ? 64.09018 -9.34882 -5.51267 1.000 65.39921 142 LEU B N 1
ATOM 1752 C CA . LEU B 1 103 ? 63.85726 -10.55724 -6.29266 1.000 64.71508 142 LEU B CA 1
ATOM 1753 C C . LEU B 1 103 ? 62.36255 -10.63476 -6.56118 1.000 63.10843 142 LEU B C 1
ATOM 1754 O O . LEU B 1 103 ? 61.58327 -11.04705 -5.69325 1.000 64.65356 142 LEU B O 1
ATOM 1759 N N . GLY B 1 104 ? 61.97250 -10.22794 -7.75724 1.000 62.76873 143 GLY B N 1
ATOM 1760 C CA . GLY B 1 104 ? 60.58766 -10.25452 -8.13857 1.000 56.92761 143 GLY B CA 1
ATOM 1761 C C . GLY B 1 104 ? 60.17403 -8.96242 -8.79037 1.000 58.34885 143 GLY B C 1
ATOM 1762 O O . GLY B 1 104 ? 60.98127 -8.24452 -9.38938 1.000 60.28662 143 GLY B O 1
ATOM 1763 N N . THR B 1 105 ? 58.89459 -8.66070 -8.64658 1.000 57.63996 144 THR B N 1
ATOM 1764 C CA . THR B 1 105 ? 58.27036 -7.49983 -9.25107 1.000 53.17058 144 THR B CA 1
ATOM 1765 C C . THR B 1 105 ? 58.25229 -6.35643 -8.24893 1.000 54.72456 144 THR B C 1
ATOM 1766 O O . THR B 1 105 ? 57.87854 -6.55689 -7.08569 1.000 54.86844 144 THR B O 1
ATOM 1770 N N . ASN B 1 106 ? 58.63976 -5.15727 -8.68369 1.000 52.71718 145 ASN B N 1
ATOM 1771 C CA . ASN B 1 106 ? 58.76723 -4.06259 -7.72089 1.000 54.48110 145 ASN B CA 1
ATOM 1772 C C . ASN B 1 106 ? 57.55823 -3.13740 -7.69826 1.000 50.44415 145 ASN B C 1
ATOM 1773 O O . ASN B 1 106 ? 57.50406 -2.24545 -6.84493 1.000 51.05775 145 ASN B O 1
ATOM 1778 N N . ILE B 1 107 ? 56.60801 -3.30974 -8.61721 1.000 49.06037 146 ILE B N 1
ATOM 1779 C CA . ILE B 1 107 ? 55.34265 -2.58518 -8.59806 1.000 47.20096 146 ILE B CA 1
ATOM 1780 C C . ILE B 1 107 ? 54.21983 -3.60202 -8.68120 1.000 46.01970 146 ILE B C 1
ATOM 1781 O O . ILE B 1 107 ? 54.21653 -4.45433 -9.57608 1.000 50.66141 146 ILE B O 1
ATOM 1786 N N . SER B 1 108 ? 53.24374 -3.49223 -7.78961 1.000 44.05989 147 SER B N 1
ATOM 1787 C CA . SER B 1 108 ? 52.04920 -4.31174 -7.91888 1.000 41.21524 147 SER B CA 1
ATOM 1788 C C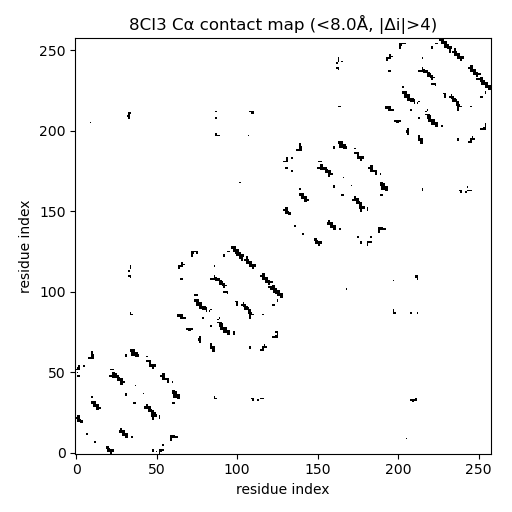 . SER B 1 108 ? 50.84049 -3.38946 -8.01806 1.000 43.76230 147 SER B C 1
ATOM 1789 O O . SER B 1 108 ? 50.82291 -2.31800 -7.40930 1.000 44.64426 147 SER B O 1
ATOM 1792 N N . TYR B 1 109 ? 49.84496 -3.78679 -8.81517 1.000 43.30692 148 TYR B N 1
ATOM 1793 C CA . TYR B 1 109 ? 48.69488 -2.95968 -9.15716 1.000 41.31899 148 TYR B CA 1
ATOM 1794 C C . TYR B 1 109 ? 47.44241 -3.62386 -8.60269 1.000 42.14827 148 TYR B C 1
ATOM 1795 O O . TYR B 1 109 ? 47.29309 -4.84056 -8.70486 1.000 46.13307 148 TYR B O 1
ATOM 1804 N N . CYS B 1 110 ? 46.52115 -2.85269 -8.04236 1.000 40.45371 149 CYS B N 1
ATOM 1805 C CA . CYS B 1 110 ? 45.24029 -3.41560 -7.61320 1.000 45.15269 149 CYS B CA 1
ATOM 1806 C C . CYS B 1 110 ? 44.25194 -3.41838 -8.78274 1.000 45.76975 149 CYS B C 1
ATOM 1807 O O . CYS B 1 110 ? 43.73428 -2.36653 -9.16941 1.000 45.57855 149 CYS B O 1
ATOM 1810 N N . GLU B 1 111 ? 43.91363 -4.60989 -9.27161 1.000 49.76877 150 GLU B N 1
ATOM 1811 C CA . GLU B 1 111 ? 43.18945 -4.79269 -10.52450 1.000 44.92701 150 GLU B CA 1
ATOM 1812 C C . GLU B 1 111 ? 41.96515 -5.67074 -10.30166 1.000 51.03073 150 GLU B C 1
ATOM 1813 O O . GLU B 1 111 ? 41.89413 -6.41958 -9.32717 1.000 53.28597 150 GLU B O 1
ATOM 1819 N N . VAL B 1 112 ? 41.01155 -5.61506 -11.24050 1.000 54.01805 151 VAL B N 1
ATOM 1820 C CA . VAL B 1 112 ? 39.90948 -6.57695 -11.23383 1.000 56.07910 151 VAL B CA 1
ATOM 1821 C C . VAL B 1 112 ? 40.45622 -7.97440 -11.50796 1.000 62.05312 151 VAL B C 1
ATOM 1822 O O . VAL B 1 112 ? 41.23430 -8.18088 -12.44976 1.000 62.96990 151 VAL B O 1
ATOM 1826 N N . SER B 1 113 ? 40.07551 -8.93989 -10.66643 1.000 63.46333 152 SER B N 1
ATOM 1827 C CA . SER B 1 113 ? 40.54188 -10.31649 -10.80100 1.000 69.83339 152 SER B CA 1
ATOM 1828 C C . SER B 1 113 ? 39.47947 -11.27117 -11.33184 1.000 82.33393 152 SER B C 1
ATOM 1829 O O . SER B 1 113 ? 39.76295 -12.08151 -12.22453 1.000 89.42799 152 SER B O 1
ATOM 1832 N N . SER B 1 114 ? 38.25417 -11.18010 -10.82697 1.000 96.76816 153 SER B N 1
ATOM 1833 C CA . SER B 1 114 ? 37.09681 -11.85752 -11.39315 1.000 101.11918 153 SER B CA 1
ATOM 1834 C C . SER B 1 114 ? 35.96388 -10.84074 -11.50382 1.000 104.03790 153 SER B C 1
ATOM 1835 O O . SER B 1 114 ? 36.15005 -9.65254 -11.22543 1.000 101.89406 153 SER B O 1
ATOM 1838 N N . GLY B 1 115 ? 34.78205 -11.30388 -11.91875 1.000 101.99855 154 GLY B N 1
ATOM 1839 C CA . GLY B 1 115 ? 33.62986 -10.41237 -11.97859 1.000 107.45852 154 GLY B CA 1
ATOM 1840 C C . GLY B 1 115 ? 33.39037 -9.67754 -10.67363 1.000 114.83873 154 GLY B C 1
ATOM 1841 O O . GLY B 1 115 ? 33.28644 -8.44757 -10.64187 1.000 115.83918 154 GLY B O 1
ATOM 1842 N N . THR B 1 116 ? 33.30622 -10.42165 -9.57515 1.000 121.77748 155 THR B N 1
ATOM 1843 C CA . THR B 1 116 ? 33.41012 -9.85546 -8.23877 1.000 120.78290 155 THR B CA 1
ATOM 1844 C C . THR B 1 116 ? 34.80297 -10.18545 -7.71600 1.000 115.79909 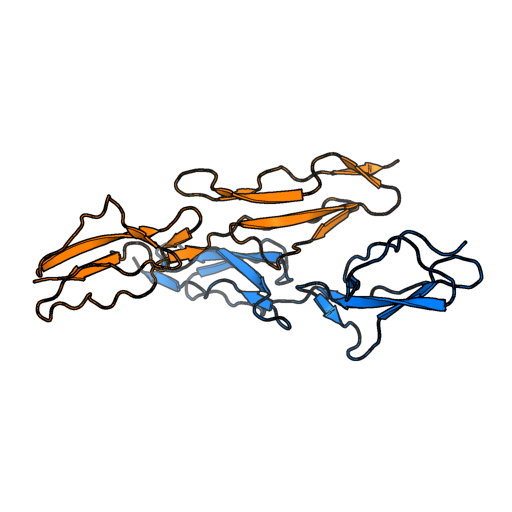155 THR B C 1
ATOM 1845 O O . THR B 1 116 ? 35.18080 -11.36116 -7.63364 1.000 117.50226 155 THR B O 1
ATOM 1849 N N . GLY B 1 117 ? 35.57372 -9.14995 -7.40223 1.000 94.53826 156 GLY B N 1
ATOM 1850 C CA . GLY B 1 117 ? 36.89534 -9.35118 -6.85575 1.000 73.13251 156 GLY B CA 1
ATOM 1851 C C . GLY B 1 117 ? 37.94825 -8.45192 -7.46326 1.000 69.07438 156 GLY B C 1
ATOM 1852 O O . GLY B 1 117 ? 37.97894 -8.22629 -8.68219 1.000 69.27507 156 GLY B O 1
ATOM 1853 N N . VAL B 1 118 ? 38.80851 -7.92359 -6.60393 1.000 52.93293 157 VAL B N 1
ATOM 1854 C CA . VAL B 1 118 ? 40.05699 -7.28737 -6.98869 1.000 54.04516 157 VAL B CA 1
ATOM 1855 C C . VAL B 1 118 ? 41.19768 -8.07748 -6.36112 1.000 54.67998 157 VAL B C 1
ATOM 1856 O O . VAL B 1 118 ? 41.00353 -8.77952 -5.36856 1.000 62.56306 157 VAL B O 1
ATOM 1860 N N . ASN B 1 119 ? 42.37866 -8.00659 -6.96683 1.000 52.92189 158 ASN B N 1
ATOM 1861 C CA . ASN B 1 119 ? 43.58692 -8.49991 -6.31845 1.000 48.01788 158 ASN B CA 1
ATOM 1862 C C . ASN B 1 119 ? 44.80477 -7.83172 -6.93854 1.000 51.86921 158 ASN B C 1
ATOM 1863 O O . ASN B 1 119 ? 44.71832 -7.13632 -7.95904 1.000 50.80612 158 ASN B O 1
ATOM 1868 N N . TRP B 1 120 ? 45.94554 -8.02368 -6.28048 1.000 53.95986 159 TRP B N 1
ATOM 1869 C CA . TRP B 1 120 ? 47.18603 -7.43077 -6.74372 1.000 47.87985 159 TRP B CA 1
ATOM 1870 C C . TRP B 1 120 ? 47.64753 -8.17918 -7.97357 1.000 46.96686 159 TRP B C 1
ATOM 1871 O O . TRP B 1 120 ? 47.42817 -9.37937 -8.10364 1.000 52.30206 159 TRP B O 1
ATOM 1882 N N . SER B 1 121 ? 48.24565 -7.44797 -8.90417 1.000 48.31180 160 SER B N 1
ATOM 1883 C CA . SER B 1 121 ? 48.67004 -8.05383 -10.15870 1.000 46.47994 160 SER B CA 1
ATOM 1884 C C . SER B 1 121 ? 49.85517 -8.99255 -9.98414 1.000 51.16984 160 SER B C 1
ATOM 1885 O O . SER B 1 121 ? 50.00850 -9.91089 -10.79525 1.000 50.82871 160 SER B O 1
ATOM 1888 N N . ASP B 1 122 ? 50.68254 -8.80069 -8.94530 1.000 48.50787 161 ASP B N 1
ATOM 1889 C CA . ASP B 1 122 ? 51.89734 -9.59082 -8.75532 1.000 48.12126 161 ASP B CA 1
ATOM 1890 C C . ASP B 1 122 ? 52.04436 -9.98498 -7.28478 1.000 53.33109 161 ASP B C 1
ATOM 1891 O O . ASP B 1 122 ? 51.66216 -9.23620 -6.37828 1.000 51.24078 161 ASP B O 1
ATOM 1896 N N . ASN B 1 123 ? 52.62032 -11.16355 -7.04859 1.000 52.44301 162 ASN B N 1
ATOM 1897 C CA . ASN B 1 123 ? 52.99950 -11.55087 -5.69677 1.000 51.36070 162 ASN B CA 1
ATOM 1898 C C . ASN B 1 123 ? 54.10154 -10.63892 -5.16609 1.000 53.01805 162 ASN B C 1
ATOM 1899 O O . ASN B 1 123 ? 54.77401 -9.95444 -5.93658 1.000 52.44170 162 ASN B O 1
ATOM 1904 N N . PRO B 1 124 ? 54.28396 -10.57800 -3.84678 1.000 50.29252 163 PRO B N 1
ATOM 1905 C CA . PRO B 1 124 ? 55.34169 -9.74034 -3.29968 1.000 51.26952 163 PRO B CA 1
ATOM 1906 C C . PRO B 1 124 ? 56.70553 -10.27892 -3.68207 1.000 54.70936 163 PRO B C 1
ATOM 1907 O O . PRO B 1 124 ? 56.91608 -11.50144 -3.69720 1.000 55.31587 163 PRO B O 1
ATOM 1911 N N . PRO B 1 125 ? 57.66223 -9.40291 -3.97578 1.000 51.20586 164 PRO B N 1
ATOM 1912 C CA . PRO B 1 125 ? 59.04221 -9.85203 -4.14287 1.000 53.87751 164 PRO B CA 1
ATOM 1913 C C . PRO B 1 125 ? 59.65840 -10.17081 -2.78915 1.000 62.79862 164 PRO B C 1
ATOM 1914 O O . PRO B 1 125 ? 59.07525 -9.91477 -1.73023 1.000 56.00102 164 PRO B O 1
ATOM 1918 N N . THR B 1 126 ? 60.86203 -10.73707 -2.82725 1.000 62.92483 165 THR B N 1
ATOM 1919 C CA . THR B 1 126 ? 61.66864 -10.83137 -1.62029 1.000 64.81287 165 THR B CA 1
ATOM 1920 C C . THR B 1 126 ? 62.87408 -9.91373 -1.74907 1.000 67.42026 165 THR B C 1
ATOM 1921 O O . THR B 1 126 ? 63.14356 -9.34794 -2.81093 1.000 67.42501 165 THR B O 1
ATOM 1925 N N . CYS B 1 127 ? 63.58475 -9.75855 -0.63724 1.000 69.22484 166 CYS B N 1
ATOM 1926 C CA . CYS B 1 127 ? 64.83610 -9.02343 -0.58437 1.000 69.72099 166 CYS B CA 1
ATOM 1927 C C . CYS B 1 127 ? 65.91416 -10.00178 -0.16511 1.000 76.00595 166 CYS B C 1
ATOM 1928 O O . CYS B 1 127 ? 65.86017 -10.55277 0.93744 1.000 76.23075 166 CYS B O 1
ATOM 1931 N N . GLU B 1 128 ? 66.86931 -10.24003 -1.05543 1.000 80.49970 167 GLU B N 1
ATOM 1932 C CA . GLU B 1 128 ? 67.89243 -11.24927 -0.84279 1.000 84.49867 167 GLU B CA 1
ATOM 1933 C C . GLU B 1 128 ? 69.24504 -10.58177 -0.65061 1.000 87.53975 167 GLU B C 1
ATOM 1934 O O . GLU B 1 128 ? 69.49805 -9.49195 -1.17438 1.000 83.41975 167 GLU B O 1
ATOM 1940 N N . LYS B 1 129 ? 70.11380 -11.25380 0.09953 1.000 99.67722 168 LYS B N 1
ATOM 1941 C CA . LYS B 1 129 ? 71.41688 -10.70166 0.43646 1.000 102.15259 168 LYS B CA 1
ATOM 1942 C C . LYS B 1 129 ? 72.36882 -10.77163 -0.75958 1.000 104.48659 168 LYS B C 1
ATOM 1943 O O . LYS B 1 129 ? 72.27571 -11.66773 -1.60670 1.000 104.69296 168 LYS B O 1
ATOM 1949 N N . ILE B 1 130 ? 73.29408 -9.80945 -0.81873 1.000 98.87419 169 ILE B N 1
ATOM 1950 C CA . ILE B 1 130 ? 74.20283 -9.64973 -1.96066 1.000 94.71998 169 ILE B CA 1
ATOM 1951 C C . ILE B 1 130 ? 75.59531 -10.23859 -1.72647 1.000 93.57421 169 ILE B C 1
ATOM 1952 O O . ILE B 1 130 ? 75.85344 -10.88587 -0.71383 1.000 99.83464 169 ILE B O 1
#

Radius of gyration: 24.08 Å; Cα contacts (8 Å, |Δi|>4): 582; chains: 2; bounding box: 77×41×48 Å